Protein AF-A0A5E4ILH0-F1 (afdb_monomer)

Sequence (188 aa):
MDETVGPKINELEAKKQELIVKVVEINKQLRYKEHKLEAIKGLVSGEKAKNPFQLKRELKKLEFEISQSMNAKRERELIKEVRIKEEEFEKARELDHMRRKVSLVEGDIELLKKEQLEIDKQIQEVRAGLKTQYDSAKLNRKEVRRKSQDYDQREKNREEARKEMEPFLGEIDHNVSLEDICIIKKKN

Structure (mmCIF, N/CA/C/O backbone):
data_AF-A0A5E4ILH0-F1
#
_entry.id   AF-A0A5E4ILH0-F1
#
loop_
_atom_site.group_PDB
_atom_site.id
_atom_site.type_symbol
_atom_site.label_atom_id
_atom_site.label_alt_id
_atom_site.label_comp_id
_atom_site.label_asym_id
_atom_site.label_entity_id
_atom_site.label_seq_id
_atom_site.pdbx_PDB_ins_code
_atom_site.Cartn_x
_atom_site.Cartn_y
_atom_site.Cartn_z
_atom_site.occupancy
_atom_site.B_iso_or_equiv
_atom_site.auth_seq_id
_atom_site.auth_comp_id
_atom_site.auth_asym_id
_atom_site.auth_atom_id
_atom_site.pdbx_PDB_model_num
ATOM 1 N N . MET A 1 1 ? 17.782 -8.488 -41.268 1.00 46.72 1 MET A N 1
ATOM 2 C CA . MET A 1 1 ? 17.375 -7.663 -40.107 1.00 46.72 1 MET A CA 1
ATOM 3 C C . MET A 1 1 ? 17.816 -8.426 -38.865 1.00 46.72 1 MET A C 1
ATOM 5 O O . MET A 1 1 ? 17.701 -9.638 -38.906 1.00 46.72 1 MET A O 1
ATOM 9 N N . ASP A 1 2 ? 18.371 -7.784 -37.830 1.00 47.06 2 ASP A N 1
ATOM 10 C CA . ASP A 1 2 ? 18.748 -8.477 -36.579 1.00 47.06 2 ASP A CA 1
ATOM 11 C C . ASP A 1 2 ? 17.482 -9.034 -35.899 1.00 47.06 2 ASP A C 1
ATOM 13 O O . ASP A 1 2 ? 16.759 -8.306 -35.216 1.00 47.06 2 ASP A O 1
ATOM 17 N N . GLU A 1 3 ? 17.189 -10.316 -36.118 1.00 53.06 3 GLU A N 1
ATOM 18 C CA . GLU A 1 3 ? 15.990 -11.014 -35.622 1.00 53.06 3 GLU A CA 1
ATOM 19 C C . GLU A 1 3 ? 15.975 -11.187 -34.092 1.00 53.06 3 GLU A C 1
ATOM 21 O O . GLU A 1 3 ? 14.945 -11.517 -33.515 1.00 53.06 3 GLU A O 1
ATOM 26 N N . THR A 1 4 ? 17.086 -10.909 -33.408 1.00 55.34 4 THR A N 1
ATOM 27 C CA . THR A 1 4 ? 17.264 -11.143 -31.964 1.00 55.34 4 THR A CA 1
ATOM 28 C C . THR A 1 4 ? 16.960 -9.930 -31.082 1.00 55.34 4 THR A C 1
ATOM 30 O O . THR A 1 4 ? 16.660 -10.089 -29.899 1.00 55.34 4 THR A O 1
ATOM 33 N N . VAL A 1 5 ? 16.993 -8.711 -31.631 1.00 60.34 5 VAL A N 1
ATOM 34 C CA . VAL A 1 5 ? 16.794 -7.473 -30.850 1.00 60.34 5 VAL A CA 1
ATOM 35 C C . VAL A 1 5 ? 15.307 -7.129 -30.697 1.00 60.34 5 VAL A C 1
ATOM 37 O O . VAL A 1 5 ? 14.884 -6.649 -29.648 1.00 60.34 5 VAL A O 1
ATOM 40 N N . GLY A 1 6 ? 14.493 -7.430 -31.714 1.00 69.44 6 GLY A N 1
ATOM 41 C CA . GLY A 1 6 ? 13.040 -7.220 -31.690 1.00 69.44 6 GLY A CA 1
ATOM 42 C C . GLY A 1 6 ? 12.304 -7.999 -30.585 1.00 69.44 6 GLY A C 1
ATOM 43 O O . GLY A 1 6 ? 11.549 -7.383 -29.835 1.00 69.44 6 GLY A O 1
ATOM 44 N N . PRO A 1 7 ? 12.545 -9.314 -30.415 1.00 79.94 7 PRO A N 1
ATOM 45 C CA . PRO A 1 7 ? 11.884 -10.121 -29.386 1.00 79.94 7 PRO A CA 1
ATOM 46 C C . PRO A 1 7 ? 12.164 -9.625 -27.964 1.00 79.94 7 PRO A C 1
ATOM 48 O O . PRO A 1 7 ? 11.246 -9.481 -27.163 1.00 79.94 7 PRO A O 1
ATOM 51 N N . LYS A 1 8 ? 13.420 -9.266 -27.673 1.00 82.62 8 LYS A N 1
ATOM 52 C CA . LYS A 1 8 ? 13.841 -8.820 -26.339 1.00 82.62 8 LYS A CA 1
ATOM 53 C C . LYS A 1 8 ? 13.295 -7.440 -25.963 1.00 82.62 8 LYS A C 1
ATOM 55 O O . LYS A 1 8 ? 13.022 -7.182 -24.793 1.00 82.62 8 LYS A O 1
ATOM 60 N N . ILE A 1 9 ? 13.119 -6.552 -26.944 1.00 86.56 9 ILE A N 1
ATOM 61 C CA . ILE A 1 9 ? 12.427 -5.271 -26.743 1.00 86.56 9 ILE A CA 1
ATOM 62 C C . ILE A 1 9 ? 10.949 -5.522 -26.433 1.00 86.56 9 ILE A C 1
ATOM 64 O O . ILE A 1 9 ? 10.449 -4.986 -25.447 1.00 86.56 9 ILE A O 1
ATOM 68 N N . ASN A 1 10 ? 10.281 -6.384 -27.203 1.00 88.81 10 ASN A N 1
ATOM 69 C CA . ASN A 1 10 ? 8.867 -6.705 -26.995 1.00 88.81 10 ASN A CA 1
ATOM 70 C C . ASN A 1 10 ? 8.612 -7.329 -25.611 1.00 88.81 10 ASN A C 1
ATOM 72 O O . ASN A 1 10 ? 7.659 -6.950 -24.934 1.00 88.81 10 ASN A O 1
ATOM 76 N N . GLU A 1 11 ? 9.483 -8.232 -25.153 1.00 90.81 11 GLU A N 1
ATOM 77 C CA . GLU A 1 11 ? 9.418 -8.816 -23.804 1.00 90.81 11 GLU A CA 1
ATOM 78 C C . GLU A 1 11 ? 9.540 -7.754 -22.704 1.00 90.81 11 GLU A C 1
ATOM 80 O O . GLU A 1 11 ? 8.767 -7.741 -21.743 1.00 90.81 11 GLU A O 1
ATOM 85 N N . LEU A 1 12 ? 10.499 -6.834 -22.837 1.00 89.69 12 LEU A N 1
ATOM 86 C CA . LEU A 1 12 ? 10.688 -5.753 -21.873 1.00 89.69 12 LEU A CA 1
ATOM 87 C C . LEU A 1 12 ? 9.525 -4.751 -21.899 1.00 89.69 12 LEU A C 1
ATOM 89 O O . LEU A 1 12 ? 9.144 -4.233 -20.849 1.00 89.69 12 LEU A O 1
ATOM 93 N N . GLU A 1 13 ? 8.936 -4.483 -23.063 1.00 90.00 13 GLU A N 1
ATOM 94 C CA . GLU A 1 13 ? 7.746 -3.638 -23.186 1.00 90.00 13 GLU A CA 1
ATOM 95 C C . GLU A 1 13 ? 6.513 -4.285 -22.555 1.00 90.00 13 GLU A C 1
ATOM 97 O O . GLU A 1 13 ? 5.801 -3.608 -21.807 1.00 90.00 13 GLU A O 1
ATOM 102 N N . ALA A 1 14 ? 6.309 -5.588 -22.764 1.00 93.38 14 ALA A N 1
ATOM 103 C CA . ALA A 1 14 ? 5.254 -6.353 -22.107 1.00 93.38 14 ALA A CA 1
ATOM 104 C C . ALA A 1 14 ? 5.421 -6.322 -20.582 1.00 93.38 14 ALA A C 1
ATOM 106 O O . ALA A 1 14 ? 4.506 -5.916 -19.865 1.00 93.38 14 ALA A O 1
ATOM 107 N N . LYS A 1 15 ? 6.630 -6.612 -20.083 1.00 93.12 15 LYS A N 1
ATOM 108 C CA . LYS A 1 15 ? 6.944 -6.549 -18.650 1.00 93.12 15 LYS A CA 1
ATOM 109 C C . LYS A 1 15 ? 6.725 -5.149 -18.073 1.00 93.12 15 LYS A C 1
ATOM 111 O O . LYS A 1 15 ? 6.182 -5.006 -16.981 1.00 93.12 15 LYS A O 1
ATOM 116 N N . LYS A 1 16 ? 7.103 -4.091 -18.800 1.00 92.31 16 LYS A N 1
ATOM 117 C CA . LYS A 1 16 ? 6.832 -2.703 -18.388 1.00 92.31 16 LYS A CA 1
ATOM 118 C C . LYS A 1 16 ? 5.331 -2.463 -18.235 1.00 92.31 16 LYS A C 1
ATOM 120 O O . LYS A 1 16 ? 4.916 -1.829 -17.268 1.00 92.31 16 LYS A O 1
ATOM 125 N N . GLN A 1 17 ? 4.535 -2.939 -19.189 1.00 94.56 17 GLN A N 1
ATOM 126 C CA . GLN A 1 17 ? 3.090 -2.754 -19.184 1.00 94.56 17 GLN A CA 1
ATOM 127 C C . GLN A 1 17 ? 2.428 -3.507 -18.027 1.00 94.56 17 GLN A C 1
ATOM 129 O O . GLN A 1 17 ? 1.594 -2.930 -17.335 1.00 94.56 17 GLN A O 1
ATOM 134 N N . GLU A 1 18 ? 2.845 -4.744 -17.758 1.00 95.50 18 GLU A N 1
ATOM 135 C CA . GLU A 1 18 ? 2.383 -5.519 -16.601 1.00 95.50 18 GLU A CA 1
ATOM 136 C C . GLU A 1 18 ? 2.663 -4.798 -15.279 1.00 95.50 18 GLU A C 1
ATOM 138 O O . GLU A 1 18 ? 1.780 -4.684 -14.430 1.00 95.50 18 GLU A O 1
ATOM 143 N N . LEU A 1 19 ? 3.874 -4.259 -15.110 1.00 94.81 19 LEU A N 1
ATOM 144 C CA . LEU A 1 19 ? 4.232 -3.501 -13.911 1.00 94.81 19 LEU A CA 1
ATOM 145 C C . LEU A 1 19 ? 3.390 -2.225 -13.773 1.00 94.81 19 LEU A C 1
ATOM 147 O O . LEU A 1 19 ? 2.936 -1.912 -12.677 1.00 94.81 19 LEU A O 1
ATOM 151 N N . ILE A 1 20 ? 3.115 -1.519 -14.875 1.00 93.06 20 ILE A N 1
ATOM 152 C CA . ILE A 1 20 ? 2.232 -0.342 -14.867 1.00 93.06 20 ILE A CA 1
ATOM 153 C C . ILE A 1 20 ? 0.813 -0.724 -14.429 1.00 93.06 20 ILE A C 1
ATOM 155 O O . ILE A 1 20 ? 0.230 -0.019 -13.606 1.00 93.06 20 ILE A O 1
ATOM 159 N N . VAL A 1 21 ? 0.264 -1.833 -14.933 1.00 96.06 21 VAL A N 1
ATOM 160 C CA . VAL A 1 21 ? -1.064 -2.322 -14.526 1.00 96.06 21 VAL A CA 1
ATOM 161 C C . VAL A 1 21 ? -1.094 -2.605 -13.022 1.00 96.06 21 VAL A C 1
ATOM 163 O O . VAL A 1 21 ? -1.997 -2.126 -12.337 1.00 96.06 21 VAL A O 1
ATOM 166 N N . LYS A 1 22 ? -0.064 -3.267 -12.481 1.00 94.38 22 LYS A N 1
ATOM 167 C CA . LYS A 1 22 ? 0.055 -3.506 -11.033 1.00 94.38 22 LYS A CA 1
ATOM 168 C C . LYS A 1 22 ? 0.102 -2.209 -10.221 1.00 94.38 22 LYS A C 1
ATOM 170 O O . LYS A 1 22 ? -0.598 -2.094 -9.220 1.00 94.38 22 LYS A O 1
ATOM 175 N N . VAL A 1 23 ? 0.857 -1.196 -10.661 1.00 94.38 23 VAL A N 1
ATOM 176 C CA . VAL A 1 23 ? 0.882 0.121 -9.989 1.00 94.38 23 VAL A CA 1
ATOM 177 C C . VAL A 1 23 ? -0.495 0.784 -10.003 1.00 94.38 23 VAL A C 1
ATOM 179 O O . VAL A 1 23 ? -0.902 1.389 -9.011 1.00 94.38 23 VAL A O 1
ATOM 182 N N . VAL A 1 24 ? -1.239 0.685 -11.107 1.00 95.25 24 VAL A N 1
ATOM 183 C CA . VAL A 1 24 ? -2.606 1.223 -11.196 1.00 95.25 24 VAL A CA 1
ATOM 184 C C . VAL A 1 24 ? -3.533 0.528 -10.195 1.00 95.25 24 VAL A C 1
ATOM 186 O O . VAL A 1 24 ? -4.304 1.204 -9.507 1.00 95.25 24 VAL A O 1
ATOM 189 N N . GLU A 1 25 ? -3.438 -0.794 -10.065 1.00 95.75 25 GLU A N 1
ATOM 190 C CA . GLU A 1 25 ? -4.209 -1.565 -9.087 1.00 95.75 25 GLU A CA 1
ATOM 191 C C . GLU A 1 25 ? -3.856 -1.188 -7.646 1.00 95.75 25 GLU A C 1
ATOM 193 O O . GLU A 1 25 ? -4.758 -0.893 -6.858 1.00 95.75 25 GLU A O 1
ATOM 198 N N . ILE A 1 26 ? -2.565 -1.101 -7.315 1.00 95.44 26 ILE A N 1
ATOM 199 C CA . ILE A 1 26 ? -2.099 -0.685 -5.985 1.00 95.44 26 ILE A CA 1
ATOM 200 C C . ILE A 1 26 ? -2.574 0.729 -5.662 1.00 95.44 26 ILE A C 1
ATOM 202 O O . ILE A 1 26 ? -3.105 0.963 -4.580 1.00 95.44 26 ILE A O 1
ATOM 206 N N . ASN A 1 27 ? -2.485 1.669 -6.606 1.00 93.88 27 ASN A N 1
ATOM 207 C CA . ASN A 1 27 ? -2.985 3.032 -6.413 1.00 93.88 27 ASN A CA 1
ATOM 208 C C . ASN A 1 27 ? -4.493 3.066 -6.140 1.00 93.88 27 ASN A C 1
ATOM 210 O O . ASN A 1 27 ? -4.959 3.842 -5.303 1.00 93.88 27 ASN A O 1
ATOM 214 N N . LYS A 1 28 ? -5.275 2.221 -6.820 1.00 96.44 28 LYS A N 1
ATOM 215 C CA . LYS A 1 28 ? -6.715 2.094 -6.563 1.00 96.44 28 LYS A CA 1
ATOM 216 C C . LYS A 1 28 ? -6.976 1.560 -5.152 1.00 96.44 28 LYS A C 1
ATOM 218 O O . LYS A 1 28 ? -7.855 2.077 -4.461 1.00 96.44 28 LYS A O 1
ATOM 223 N N . GLN A 1 29 ? -6.216 0.556 -4.719 1.00 95.12 29 GLN A N 1
ATOM 224 C CA . GLN A 1 29 ? -6.318 -0.003 -3.372 1.00 95.12 29 GLN A CA 1
ATOM 225 C C . GLN A 1 29 ? -5.901 1.008 -2.297 1.00 95.12 29 GLN A C 1
ATOM 227 O O . GLN A 1 29 ? -6.626 1.166 -1.316 1.00 95.12 29 GLN A O 1
ATOM 232 N N . LEU A 1 30 ? -4.799 1.733 -2.505 1.00 95.69 30 LEU A N 1
ATOM 233 C CA . LEU A 1 30 ? -4.321 2.790 -1.613 1.00 95.69 30 LEU A CA 1
ATOM 234 C C . LEU A 1 30 ? -5.391 3.855 -1.405 1.00 95.69 30 LEU A C 1
ATOM 236 O O . LEU A 1 30 ? -5.787 4.079 -0.267 1.00 95.69 30 LEU A O 1
ATOM 240 N N . ARG A 1 31 ? -5.953 4.412 -2.486 1.00 95.75 31 ARG A N 1
ATOM 241 C CA . ARG A 1 31 ? -7.033 5.409 -2.389 1.00 95.75 31 ARG A CA 1
ATOM 242 C C . ARG A 1 31 ? -8.218 4.900 -1.578 1.00 95.75 31 ARG A C 1
ATOM 244 O O . ARG A 1 31 ? -8.736 5.601 -0.716 1.00 95.75 31 ARG A O 1
ATOM 251 N N . TYR A 1 32 ? -8.649 3.664 -1.832 1.00 96.38 32 TYR A N 1
ATOM 252 C CA . TYR A 1 32 ? -9.748 3.064 -1.078 1.00 96.38 32 TYR A CA 1
ATOM 253 C C . TYR A 1 32 ? -9.418 2.930 0.417 1.00 96.38 32 TYR A C 1
ATOM 255 O O . TYR A 1 32 ? -10.251 3.237 1.272 1.00 96.38 32 TYR A O 1
ATOM 263 N N . LYS A 1 33 ? -8.206 2.476 0.749 1.00 95.19 33 LYS A N 1
ATOM 264 C CA . LYS A 1 33 ? -7.755 2.305 2.135 1.00 95.19 33 LYS A CA 1
ATOM 265 C C . LYS A 1 33 ? -7.567 3.647 2.841 1.00 95.19 33 LYS A C 1
ATOM 267 O O . LYS A 1 33 ? -7.952 3.750 3.999 1.00 95.19 33 LYS A O 1
ATOM 272 N N . GLU A 1 34 ? -7.057 4.664 2.156 1.00 95.00 34 GLU A N 1
ATOM 273 C CA . GLU A 1 34 ? -6.909 6.029 2.670 1.00 95.00 34 GLU A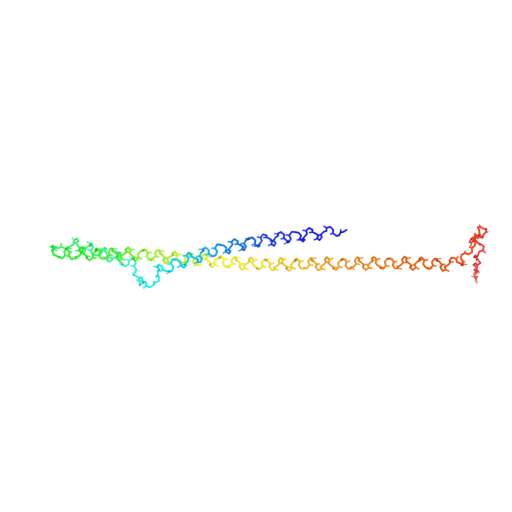 CA 1
ATOM 274 C C . GLU A 1 34 ? -8.274 6.650 2.985 1.00 95.00 34 GLU A C 1
ATOM 276 O O . GLU A 1 34 ? -8.491 7.083 4.114 1.00 95.00 34 GLU A O 1
ATOM 281 N N . HIS A 1 35 ? -9.249 6.562 2.074 1.00 94.75 35 HIS A N 1
ATOM 282 C CA . HIS A 1 35 ? -10.619 7.008 2.357 1.00 94.75 35 HIS A CA 1
ATOM 283 C C . HIS A 1 35 ? -11.256 6.251 3.525 1.00 94.75 35 HIS A C 1
ATOM 285 O O . HIS A 1 35 ? -11.921 6.838 4.379 1.00 94.75 35 HIS A O 1
ATOM 291 N N . LYS A 1 36 ? -11.043 4.932 3.598 1.00 92.12 36 LYS A N 1
ATOM 292 C CA . LYS A 1 36 ? -11.508 4.123 4.729 1.00 92.12 36 LYS A CA 1
ATOM 293 C C . LYS A 1 36 ? -10.848 4.564 6.038 1.00 92.12 36 LYS A C 1
ATOM 295 O O . LYS A 1 36 ? -11.518 4.591 7.067 1.00 92.12 36 LYS A O 1
ATOM 300 N N . LEU A 1 37 ? -9.558 4.886 6.012 1.00 94.12 37 LEU A N 1
ATOM 301 C CA . LEU A 1 37 ? -8.816 5.358 7.173 1.00 94.12 37 LEU A CA 1
ATOM 302 C C . LEU A 1 37 ? -9.355 6.702 7.660 1.00 94.12 37 LEU A C 1
ATOM 304 O O . LEU A 1 37 ? -9.617 6.839 8.849 1.00 94.12 37 LEU A O 1
ATOM 308 N N . GLU A 1 38 ? -9.558 7.661 6.758 1.00 92.38 38 GLU A N 1
ATOM 309 C CA . GLU A 1 38 ? -10.142 8.970 7.071 1.00 92.38 38 GLU A CA 1
ATOM 310 C C . GLU A 1 38 ? -11.535 8.829 7.689 1.00 92.38 38 GLU A C 1
ATOM 312 O O . GLU A 1 38 ? -11.801 9.402 8.748 1.00 92.38 38 GLU A O 1
ATOM 317 N N . ALA A 1 39 ? -12.387 7.989 7.095 1.00 90.19 39 ALA A N 1
ATOM 318 C CA . ALA A 1 39 ? -13.726 7.720 7.607 1.00 90.19 39 ALA A CA 1
ATOM 319 C C . ALA A 1 39 ? -13.703 7.149 9.034 1.00 90.19 39 ALA A C 1
ATOM 321 O O . ALA A 1 39 ? -14.498 7.560 9.874 1.00 90.19 39 ALA A O 1
ATOM 322 N N . ILE A 1 40 ? -12.783 6.224 9.338 1.00 89.31 40 ILE A N 1
ATOM 323 C CA . ILE A 1 40 ? -12.675 5.646 10.687 1.00 89.31 40 ILE A CA 1
ATOM 324 C C . ILE A 1 40 ? -12.017 6.636 11.656 1.00 89.31 40 ILE A C 1
ATOM 326 O O . ILE A 1 40 ? -12.453 6.743 12.800 1.00 89.31 40 ILE A O 1
ATOM 330 N N . LYS A 1 41 ? -10.998 7.391 11.229 1.00 88.38 41 LYS A N 1
ATOM 331 C CA . LYS A 1 41 ? -10.332 8.393 12.074 1.00 88.38 41 LYS A CA 1
ATOM 332 C C . LYS A 1 41 ? -11.304 9.469 12.548 1.00 88.38 41 LYS A C 1
ATOM 334 O O . LYS A 1 41 ? -11.247 9.823 13.723 1.00 88.38 41 LYS A O 1
ATOM 339 N N . GLY A 1 42 ? -12.228 9.909 11.692 1.00 84.88 42 GLY A N 1
ATOM 340 C CA . GLY A 1 42 ? -13.284 10.853 12.072 1.00 84.88 42 GLY A CA 1
ATOM 341 C C . GLY A 1 42 ? -14.209 10.338 13.182 1.00 84.88 42 GLY A C 1
ATOM 342 O O . GLY A 1 42 ? -14.700 11.130 13.977 1.00 84.88 42 GLY A O 1
ATOM 343 N N . LEU A 1 43 ? -14.399 9.018 13.291 1.00 83.56 43 LEU A N 1
ATOM 344 C CA . LEU A 1 43 ? -15.215 8.396 14.343 1.00 83.56 43 LEU A CA 1
ATOM 345 C C . LEU A 1 43 ? -14.472 8.232 15.676 1.00 83.56 43 LEU A C 1
ATOM 347 O O . LEU A 1 43 ? -15.099 8.016 16.705 1.00 83.56 43 LEU A O 1
ATOM 351 N N . VAL A 1 44 ? -13.138 8.288 15.667 1.00 84.00 44 VAL A N 1
ATOM 352 C CA . VAL A 1 44 ? -12.296 8.022 16.848 1.00 84.00 44 VAL A CA 1
ATOM 353 C C . VAL A 1 44 ? -11.666 9.308 17.403 1.00 84.00 44 VAL A C 1
ATOM 355 O O . VAL A 1 44 ? -11.194 9.335 18.543 1.00 84.00 44 VAL A O 1
ATOM 358 N N . SER A 1 45 ? -11.632 10.388 16.617 1.00 75.06 45 SER A N 1
ATOM 359 C CA . SER A 1 45 ? -11.008 11.653 17.003 1.00 75.06 45 SER A CA 1
ATOM 360 C C . SER A 1 45 ? -11.798 12.378 18.096 1.00 75.06 45 SER A C 1
ATOM 362 O O . SER A 1 45 ? -12.954 12.730 17.896 1.00 75.06 45 SER A O 1
ATOM 364 N N . GLY A 1 46 ? -11.147 12.659 19.229 1.00 70.19 46 GLY A N 1
ATOM 365 C CA . GLY A 1 46 ? -11.682 13.516 20.299 1.00 70.19 46 GLY A CA 1
ATOM 366 C C . GLY A 1 46 ? -12.168 12.779 21.550 1.00 70.19 46 GLY A C 1
ATOM 367 O O . GLY A 1 46 ? -12.230 13.382 22.621 1.00 70.19 46 GLY A O 1
ATOM 368 N N . GLU A 1 47 ? -12.425 11.472 21.473 1.00 72.25 47 GLU A N 1
ATOM 369 C CA . GLU A 1 47 ? -12.876 10.700 22.632 1.00 72.25 47 GLU A CA 1
ATOM 370 C C . GLU A 1 47 ? -11.701 10.133 23.447 1.00 72.25 47 GLU A C 1
ATOM 372 O O . GLU A 1 47 ? -10.829 9.404 22.952 1.00 72.25 47 GLU A O 1
ATOM 377 N N . LYS A 1 48 ? -11.680 10.459 24.748 1.00 73.00 48 LYS A N 1
ATOM 378 C CA . LYS A 1 48 ? -10.758 9.840 25.707 1.00 73.00 48 LYS A CA 1
ATOM 379 C C . LYS A 1 48 ? -11.128 8.366 25.851 1.00 73.00 48 LYS A C 1
ATOM 381 O O . LYS A 1 48 ? -12.184 8.042 26.386 1.00 73.00 48 LYS A O 1
ATOM 386 N N . ALA A 1 49 ? -10.237 7.476 25.421 1.00 68.81 49 ALA A N 1
ATOM 387 C CA . ALA A 1 49 ? -10.448 6.047 25.604 1.00 68.81 49 ALA A CA 1
ATOM 388 C C . ALA A 1 49 ? -10.397 5.685 27.084 1.00 68.81 49 ALA A C 1
ATOM 390 O O . ALA A 1 49 ? -9.344 5.758 27.721 1.00 68.81 49 ALA A O 1
ATOM 391 N N . LYS A 1 50 ? -11.536 5.240 27.608 1.00 81.69 50 LYS A N 1
ATOM 392 C CA . LYS A 1 50 ? -11.572 4.421 28.815 1.00 81.69 50 LYS A CA 1
ATOM 393 C C . LYS A 1 50 ? -11.190 2.995 28.433 1.00 81.69 50 LYS A C 1
ATOM 395 O O . LYS A 1 50 ? -11.529 2.531 27.349 1.00 81.69 50 LYS A O 1
ATOM 400 N N . ASN A 1 51 ? -10.468 2.298 29.305 1.00 85.31 51 ASN A N 1
ATOM 401 C CA . ASN A 1 51 ? -10.075 0.918 29.040 1.00 85.31 51 ASN A CA 1
ATOM 402 C C . ASN A 1 51 ? -11.289 -0.014 29.250 1.00 85.31 51 ASN A C 1
ATOM 404 O O . ASN A 1 51 ? -11.759 -0.124 30.389 1.00 85.31 51 ASN A O 1
ATOM 408 N N . PRO A 1 52 ? -11.765 -0.738 28.215 1.00 89.62 52 PRO A N 1
ATOM 409 C CA . PRO A 1 52 ? -12.910 -1.642 28.348 1.00 89.62 52 PRO A CA 1
ATOM 410 C C . PRO A 1 52 ? -12.693 -2.719 29.418 1.00 89.62 52 PRO A C 1
ATOM 412 O O . PRO A 1 52 ? -13.624 -3.120 30.111 1.00 89.62 52 PRO A O 1
ATOM 415 N N . PHE A 1 53 ? -11.452 -3.179 29.608 1.00 89.06 53 PHE A N 1
ATOM 416 C CA . PHE A 1 53 ? -11.130 -4.200 30.604 1.00 89.06 53 PHE A CA 1
ATOM 417 C C . PHE A 1 53 ? -11.307 -3.693 32.039 1.00 89.06 53 PHE A C 1
ATOM 419 O O . PHE A 1 53 ? -11.779 -4.432 32.903 1.00 89.06 53 PHE A O 1
ATOM 426 N N . GLN A 1 54 ? -10.953 -2.429 32.292 1.00 91.06 54 GLN A N 1
ATOM 427 C CA . GLN A 1 54 ? -11.152 -1.806 33.602 1.00 91.06 54 GLN A CA 1
ATOM 428 C C . GLN A 1 54 ? -12.644 -1.637 33.894 1.00 91.06 54 GLN A C 1
ATOM 430 O O . GLN A 1 54 ? -13.097 -2.083 34.944 1.00 91.06 54 GLN A O 1
ATOM 435 N N . LEU A 1 55 ? -13.414 -1.124 32.929 1.00 91.56 55 LEU A N 1
ATOM 436 C CA . LEU A 1 55 ? -14.868 -0.972 33.052 1.00 91.56 55 LEU A CA 1
ATOM 437 C C . LEU A 1 55 ? -15.575 -2.314 33.291 1.00 91.56 55 LEU A C 1
ATOM 439 O O . LEU A 1 55 ? -16.404 -2.422 34.188 1.00 91.56 55 LEU A O 1
ATOM 443 N N . LYS A 1 56 ? -15.174 -3.381 32.589 1.00 92.12 56 LYS A N 1
ATOM 444 C CA . LYS A 1 56 ? -15.690 -4.738 32.835 1.00 92.12 56 LYS A CA 1
ATOM 445 C C . LYS A 1 56 ? -15.396 -5.235 34.253 1.00 92.12 56 LYS A C 1
ATOM 447 O O . LYS A 1 56 ? -16.194 -5.963 34.838 1.00 92.12 56 LYS A O 1
ATOM 452 N N . ARG A 1 57 ? -14.230 -4.891 34.805 1.00 93.50 57 ARG A N 1
ATOM 453 C CA . ARG A 1 57 ? -13.848 -5.271 36.171 1.00 93.50 57 ARG A CA 1
ATOM 454 C C . ARG A 1 57 ? -14.635 -4.478 37.214 1.00 93.50 57 ARG A C 1
ATOM 456 O O . ARG A 1 57 ? -14.968 -5.041 38.249 1.00 93.50 57 ARG A O 1
ATOM 463 N N . GLU A 1 58 ? -14.925 -3.210 36.944 1.00 92.44 58 GLU A N 1
ATOM 464 C CA . GLU A 1 58 ? -15.787 -2.362 37.775 1.00 92.44 58 GLU A CA 1
ATOM 465 C C . GLU A 1 58 ? -17.239 -2.849 37.763 1.00 92.44 58 GLU A C 1
ATOM 467 O O . GLU A 1 58 ? -17.818 -2.999 38.833 1.00 92.44 58 GLU A O 1
ATOM 472 N N . LEU A 1 59 ? -17.783 -3.210 36.596 1.00 93.19 59 LEU A N 1
ATOM 473 C CA . LEU A 1 59 ? -19.123 -3.800 36.476 1.00 93.19 59 LEU A CA 1
ATOM 474 C C . LEU A 1 59 ? -19.278 -5.053 37.340 1.00 93.19 59 LEU A C 1
ATOM 476 O O . LEU A 1 59 ? -20.179 -5.123 38.166 1.00 93.19 59 LEU A O 1
ATOM 480 N N . LYS A 1 60 ? -18.329 -5.992 37.254 1.00 93.12 60 LYS A N 1
ATOM 481 C CA . LYS A 1 60 ? -18.334 -7.199 38.098 1.00 93.12 60 LYS A CA 1
ATOM 482 C C . LYS A 1 60 ? -18.271 -6.903 39.598 1.00 93.12 60 LYS A C 1
ATOM 484 O O . LYS A 1 60 ? -18.804 -7.667 40.397 1.00 93.12 60 LYS A O 1
ATOM 489 N N . LYS A 1 61 ? -17.574 -5.834 39.997 1.00 94.06 61 LYS A N 1
ATOM 490 C CA . LYS A 1 61 ? -17.530 -5.413 41.404 1.00 94.06 61 LYS A CA 1
ATOM 491 C C . LYS A 1 61 ? -18.884 -4.870 41.847 1.00 94.06 61 LYS A C 1
ATOM 493 O O . LYS A 1 61 ? -19.351 -5.268 42.904 1.00 94.06 61 LYS A O 1
ATOM 498 N N . LEU A 1 62 ? -19.518 -4.033 41.028 1.00 92.88 62 LEU A N 1
ATOM 499 C CA . LEU A 1 62 ? -20.853 -3.506 41.307 1.00 92.88 62 LEU A CA 1
ATOM 500 C C . LEU A 1 62 ? -21.898 -4.627 41.381 1.00 92.88 62 LEU A C 1
ATOM 502 O O . LEU A 1 62 ? -22.686 -4.655 42.318 1.00 92.88 62 LEU A O 1
ATOM 506 N N . GLU A 1 63 ? -21.858 -5.600 40.465 1.00 91.44 63 GLU A N 1
ATOM 507 C CA . GLU A 1 63 ? -22.708 -6.802 40.513 1.00 91.44 63 GLU A CA 1
ATOM 508 C C . GLU A 1 63 ? -22.524 -7.579 41.824 1.00 91.44 63 GLU A C 1
ATOM 510 O O . GLU A 1 63 ? -23.495 -7.987 42.466 1.00 91.44 63 GLU A O 1
ATOM 515 N N . PHE A 1 64 ? -21.273 -7.756 42.254 1.00 93.38 64 PHE A N 1
ATOM 516 C CA . PHE A 1 64 ? -20.976 -8.401 43.526 1.00 93.38 64 PHE A CA 1
ATOM 517 C C . PHE A 1 64 ? -21.505 -7.585 44.716 1.00 93.38 64 PHE A C 1
ATOM 519 O O . PHE A 1 64 ? -22.141 -8.151 45.601 1.00 93.38 64 PHE A O 1
ATOM 526 N N . GLU A 1 65 ? -21.318 -6.265 44.732 1.00 92.06 65 GLU A N 1
ATOM 527 C CA . GLU A 1 65 ? -21.833 -5.388 45.792 1.00 92.06 65 GLU A CA 1
ATOM 528 C C . GLU A 1 65 ? -23.365 -5.381 45.862 1.00 92.06 65 GLU A C 1
ATOM 530 O O . GLU A 1 65 ? -23.920 -5.380 46.961 1.00 92.06 65 GLU A O 1
ATOM 535 N N . ILE A 1 66 ? -24.051 -5.457 44.717 1.00 90.44 66 ILE A N 1
ATOM 536 C CA . ILE A 1 66 ? -25.508 -5.644 44.645 1.00 90.44 66 ILE A CA 1
ATOM 537 C C . ILE A 1 66 ? -25.900 -6.962 45.313 1.00 90.44 66 ILE A C 1
ATOM 539 O O . ILE A 1 66 ? -26.781 -6.963 46.169 1.00 90.44 66 ILE A O 1
ATOM 543 N N . SER A 1 67 ? -25.208 -8.064 45.000 1.00 88.56 67 SER A N 1
ATOM 544 C CA . SER A 1 67 ? -25.497 -9.382 45.593 1.00 88.56 67 SER A CA 1
ATOM 545 C C . SER A 1 67 ? -25.304 -9.432 47.114 1.00 88.56 67 SER A C 1
ATOM 547 O O . SER A 1 67 ? -25.896 -10.272 47.786 1.00 88.56 67 SER A O 1
ATOM 549 N N . GLN A 1 68 ? -24.476 -8.534 47.658 1.00 91.06 68 GLN A N 1
ATOM 550 C CA . GLN A 1 68 ? -24.194 -8.407 49.090 1.00 91.06 68 GLN A CA 1
ATOM 551 C C . GLN A 1 68 ? -25.031 -7.303 49.767 1.00 91.06 68 GLN A C 1
ATOM 553 O O . GLN A 1 68 ? -24.934 -7.106 50.981 1.00 91.06 68 GLN A O 1
ATOM 558 N N . SER A 1 69 ? -25.837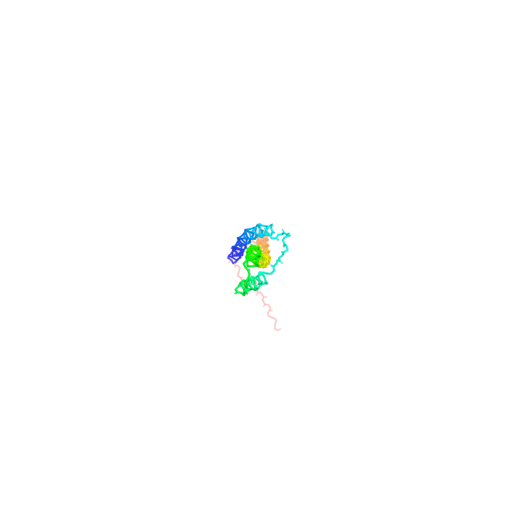 -6.548 49.014 1.00 85.31 69 SER A N 1
ATOM 559 C CA . SER A 1 69 ? -26.608 -5.427 49.548 1.00 85.31 69 SER A CA 1
ATOM 560 C C . SER A 1 69 ? -27.818 -5.913 50.345 1.00 85.31 69 SER A C 1
ATOM 562 O O . SER A 1 69 ? -28.780 -6.434 49.797 1.00 85.31 69 SER A O 1
ATOM 564 N N . MET A 1 70 ? -27.817 -5.644 51.650 1.00 78.81 70 MET A N 1
ATOM 565 C CA . MET A 1 70 ? -28.957 -5.913 52.542 1.00 78.81 70 MET A CA 1
ATOM 566 C C . MET A 1 70 ? -30.012 -4.785 52.552 1.00 78.81 70 MET A C 1
ATOM 568 O O . MET A 1 70 ? -31.006 -4.873 53.269 1.00 78.81 70 MET A O 1
ATOM 572 N N . ASN A 1 71 ? -29.797 -3.685 51.814 1.00 91.81 71 ASN A N 1
ATOM 573 C CA . ASN A 1 71 ? -30.662 -2.499 51.837 1.00 91.81 71 ASN A CA 1
ATOM 574 C C . ASN A 1 71 ? -31.178 -2.145 50.435 1.00 91.81 71 ASN A C 1
ATOM 576 O O . ASN A 1 71 ? -30.402 -1.765 49.559 1.00 91.81 71 ASN A O 1
ATOM 580 N N . ALA A 1 72 ? -32.503 -2.147 50.266 1.00 87.31 72 ALA A N 1
ATO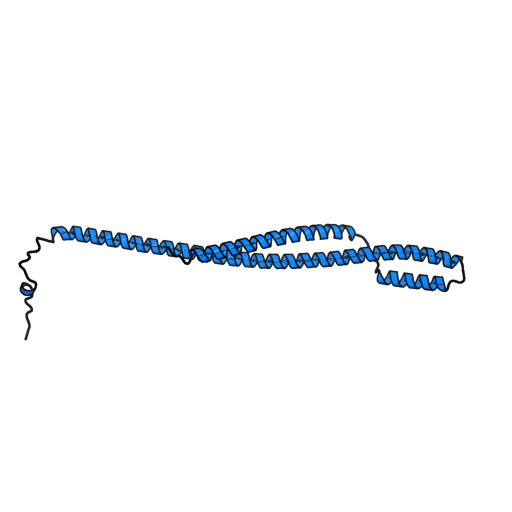M 581 C CA . ALA A 1 72 ? -33.170 -1.849 48.998 1.00 87.31 72 ALA A CA 1
ATOM 582 C C . ALA A 1 72 ? -32.869 -0.445 48.432 1.00 87.31 72 ALA A C 1
ATOM 584 O O . ALA A 1 72 ? -32.904 -0.248 47.218 1.00 87.31 72 ALA A O 1
ATOM 585 N N . LYS A 1 73 ? -32.575 0.559 49.276 1.00 90.25 73 LYS A N 1
ATOM 586 C CA . LYS A 1 73 ? -32.168 1.892 48.791 1.00 90.25 73 LYS A CA 1
ATOM 587 C C . LYS A 1 73 ? -30.796 1.836 48.119 1.00 90.25 73 LYS A C 1
ATOM 589 O O . LYS A 1 73 ? -30.655 2.323 47.003 1.00 90.25 73 LYS A O 1
ATOM 594 N N . ARG A 1 74 ? -29.833 1.180 48.774 1.00 89.62 74 ARG A N 1
ATOM 595 C CA . ARG A 1 74 ? -28.461 1.011 48.274 1.00 89.62 74 ARG A CA 1
ATOM 596 C C . ARG A 1 74 ? -28.426 0.141 47.020 1.00 89.62 74 ARG A C 1
ATOM 598 O O . ARG A 1 74 ? -27.739 0.468 46.064 1.00 89.62 74 ARG A O 1
ATOM 605 N N . GLU A 1 75 ? -29.223 -0.920 46.993 1.00 88.12 75 GLU A N 1
ATOM 606 C CA . GLU A 1 75 ? -29.372 -1.784 45.821 1.00 88.12 75 GLU A CA 1
ATOM 607 C C . GLU A 1 75 ? -29.853 -0.996 44.590 1.00 88.12 75 GLU A C 1
ATOM 609 O O . GLU A 1 75 ? -29.267 -1.091 43.515 1.00 88.12 75 GLU A O 1
ATOM 614 N N . ARG A 1 76 ? -30.871 -0.138 44.750 1.00 91.44 76 ARG A N 1
ATOM 615 C CA . ARG A 1 76 ? -31.373 0.716 43.659 1.00 91.44 76 ARG A CA 1
ATOM 616 C C . ARG A 1 76 ? -30.343 1.729 43.162 1.00 91.44 76 ARG A C 1
ATOM 618 O O . ARG A 1 76 ? -30.358 2.055 41.978 1.00 91.44 76 ARG A O 1
ATOM 625 N N . GLU A 1 77 ? -29.502 2.263 44.043 1.00 91.62 77 GLU A N 1
ATOM 626 C CA . GLU A 1 77 ? -28.410 3.172 43.669 1.00 91.62 77 GLU A CA 1
ATOM 627 C C . GLU A 1 77 ? -27.341 2.436 42.858 1.00 91.62 77 GLU A C 1
ATOM 629 O O . GLU A 1 77 ? -27.017 2.867 41.753 1.00 91.62 77 GLU A O 1
ATOM 634 N N . LEU A 1 78 ? -26.899 1.269 43.333 1.00 91.56 78 LEU A N 1
ATOM 635 C CA . LEU A 1 78 ? -25.928 0.429 42.629 1.00 91.56 78 LEU A CA 1
ATOM 636 C C . LEU A 1 78 ? -26.437 -0.016 41.249 1.00 91.56 78 LEU A C 1
ATOM 638 O O . LEU A 1 78 ? -25.688 0.019 40.279 1.00 91.56 78 LEU A O 1
ATOM 642 N N . ILE A 1 79 ? -27.725 -0.356 41.112 1.00 91.44 79 ILE A N 1
ATOM 643 C CA . ILE A 1 79 ? -28.326 -0.696 39.808 1.00 91.44 79 ILE A CA 1
ATOM 644 C C . ILE A 1 79 ? -28.248 0.484 38.823 1.00 91.44 79 ILE A C 1
ATOM 646 O O . ILE A 1 79 ? -28.037 0.280 37.625 1.00 91.44 79 ILE A O 1
ATOM 650 N N . LYS A 1 80 ? -28.411 1.729 39.293 1.00 94.00 80 LYS A N 1
ATOM 651 C CA . LYS A 1 80 ? -28.251 2.912 38.430 1.00 94.00 80 LYS A CA 1
ATOM 652 C C . LYS A 1 80 ? -26.800 3.082 37.988 1.00 94.00 80 LYS A C 1
ATOM 654 O O . L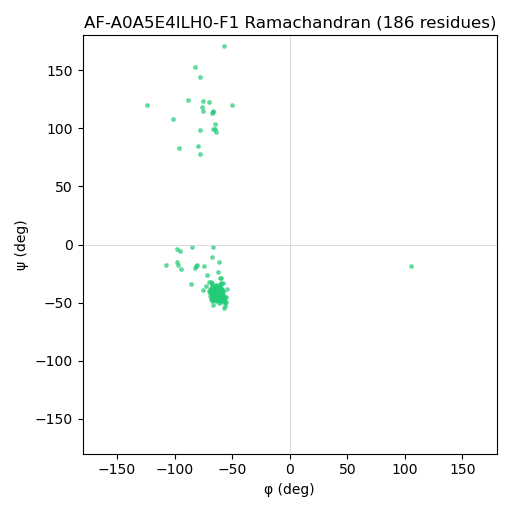YS A 1 80 ? -26.566 3.387 36.823 1.00 94.00 80 LYS A O 1
ATOM 659 N N . GLU A 1 81 ? -25.845 2.864 38.890 1.00 92.50 81 GLU A N 1
ATOM 660 C CA . GLU A 1 81 ? -24.418 2.918 38.560 1.00 92.50 81 GLU A CA 1
ATOM 661 C C . GLU A 1 81 ? -24.015 1.838 37.555 1.00 92.50 81 GLU A C 1
ATOM 663 O O . GLU A 1 81 ? -23.284 2.141 36.612 1.00 92.50 81 GLU A O 1
ATOM 668 N N . VAL A 1 82 ? -24.539 0.614 37.695 1.00 92.81 82 VAL A N 1
ATOM 669 C CA . VAL A 1 82 ? -24.334 -0.470 36.722 1.00 92.81 82 VAL A CA 1
ATOM 670 C C . VAL A 1 82 ? -24.778 -0.030 35.334 1.00 92.81 82 VAL A C 1
ATOM 672 O O . VAL A 1 82 ? -23.972 -0.095 34.414 1.00 92.81 82 VAL A O 1
ATOM 675 N N . ARG A 1 83 ? -25.992 0.515 35.182 1.00 93.06 83 ARG A N 1
ATOM 676 C CA . ARG A 1 83 ? -26.481 0.985 33.871 1.00 93.06 83 ARG A CA 1
ATOM 677 C C . ARG A 1 83 ? -25.562 2.027 33.237 1.00 93.06 83 ARG A C 1
ATOM 679 O O . ARG A 1 83 ? -25.231 1.924 32.062 1.00 93.06 83 ARG A O 1
ATOM 686 N N . ILE A 1 84 ? -25.108 3.008 34.020 1.00 92.88 84 ILE A N 1
ATOM 687 C CA . ILE A 1 84 ? -24.170 4.031 33.535 1.00 92.88 84 ILE A CA 1
ATOM 688 C C . ILE A 1 84 ? -22.855 3.373 33.088 1.00 92.88 84 ILE A C 1
ATOM 690 O O . ILE A 1 84 ? -22.330 3.681 32.020 1.00 92.88 84 ILE A O 1
ATOM 694 N N . LYS A 1 85 ? -22.319 2.444 33.885 1.00 92.00 85 LYS A N 1
ATOM 695 C CA . LYS A 1 85 ? -21.068 1.737 33.581 1.00 92.00 85 LYS A CA 1
ATOM 696 C C . LYS A 1 85 ? -21.185 0.790 32.388 1.00 92.00 85 LYS A C 1
ATOM 698 O O . LYS A 1 85 ? -20.204 0.637 31.665 1.00 92.00 85 LYS A O 1
ATOM 703 N N . GLU A 1 86 ? -22.347 0.187 32.159 1.00 91.94 86 GLU A N 1
ATOM 704 C CA . GLU A 1 86 ? -22.637 -0.633 30.978 1.00 91.94 86 GLU A CA 1
ATOM 705 C C . GLU A 1 86 ? -22.599 0.217 29.706 1.00 91.94 86 GLU A C 1
ATOM 707 O O . GLU A 1 86 ? -21.908 -0.140 28.752 1.00 91.94 86 GLU A O 1
ATOM 712 N N . GLU A 1 87 ? -23.245 1.386 29.714 1.00 92.31 87 GLU A N 1
ATOM 713 C CA . GLU A 1 87 ? -23.186 2.330 28.593 1.00 92.31 87 GLU A CA 1
ATOM 714 C C . GLU A 1 87 ? -21.753 2.815 28.323 1.00 92.31 87 GLU A C 1
ATOM 716 O O . GLU A 1 87 ? -21.328 2.913 27.169 1.00 92.31 87 GLU A O 1
ATOM 721 N N . GLU A 1 88 ? -20.980 3.104 29.376 1.00 90.88 88 GLU A N 1
ATOM 722 C CA . GLU A 1 88 ? -19.563 3.457 29.241 1.00 90.88 88 GLU A CA 1
ATOM 723 C C . GLU A 1 88 ? -18.730 2.303 28.672 1.00 90.88 88 GLU A C 1
ATOM 725 O O . GLU A 1 88 ? -17.824 2.540 27.869 1.00 90.88 88 GLU A O 1
ATOM 730 N N . PHE A 1 89 ? -19.011 1.066 29.088 1.00 92.12 89 PHE A N 1
ATOM 731 C CA . PHE A 1 89 ? -18.303 -0.126 28.633 1.00 92.12 89 PHE A CA 1
ATOM 732 C C . PHE A 1 89 ? -18.547 -0.396 27.150 1.00 92.12 89 PHE A C 1
ATOM 734 O O . PHE A 1 89 ? -17.576 -0.615 26.422 1.00 92.12 89 PHE A O 1
ATOM 741 N N . GLU A 1 90 ? -19.797 -0.343 26.689 1.00 91.31 90 GLU A N 1
ATOM 742 C CA . GLU A 1 90 ? -20.116 -0.574 25.277 1.00 91.31 90 GLU A CA 1
ATOM 743 C C . GLU A 1 90 ? -19.494 0.503 24.381 1.00 91.31 90 GLU A C 1
ATOM 745 O O . GLU A 1 90 ? -18.791 0.167 23.426 1.00 91.31 90 GLU A O 1
ATOM 750 N N . LYS A 1 91 ? -19.590 1.788 24.755 1.00 89.81 91 LYS A N 1
ATOM 751 C CA . LYS A 1 91 ? -18.903 2.876 24.028 1.00 89.81 91 LYS A CA 1
ATOM 752 C C . LYS A 1 91 ? -17.390 2.664 23.968 1.00 89.81 91 LYS A C 1
ATOM 754 O O . LYS A 1 91 ? -16.776 2.768 22.907 1.00 89.81 91 LYS A O 1
ATOM 759 N N . ALA A 1 92 ? -16.768 2.328 25.100 1.00 90.25 92 ALA A N 1
ATOM 760 C CA . ALA A 1 92 ? -15.331 2.073 25.156 1.00 90.25 92 ALA A CA 1
ATOM 761 C C . ALA A 1 92 ? -14.922 0.876 24.283 1.00 90.25 92 ALA A C 1
ATOM 763 O O . ALA A 1 92 ? -13.861 0.897 23.655 1.00 90.25 92 ALA A O 1
ATOM 764 N N . ARG A 1 93 ? -15.750 -0.171 24.237 1.00 91.19 93 ARG A N 1
ATOM 765 C CA . ARG A 1 93 ? -15.525 -1.373 23.430 1.00 91.19 93 ARG A CA 1
ATOM 766 C C . ARG A 1 93 ? -15.612 -1.078 21.935 1.00 91.19 93 ARG A C 1
ATOM 768 O O . ARG A 1 93 ? -14.743 -1.529 21.188 1.00 91.19 93 ARG A O 1
ATOM 775 N N . GLU A 1 94 ? -16.620 -0.329 21.500 1.00 89.75 94 GLU A N 1
ATOM 776 C CA . GLU A 1 94 ? -16.758 0.106 20.106 1.00 89.75 94 GLU A CA 1
ATOM 777 C C . GLU A 1 94 ? -15.569 0.967 19.674 1.00 89.75 94 GLU A C 1
ATOM 779 O O . GLU A 1 94 ? -14.964 0.728 18.625 1.0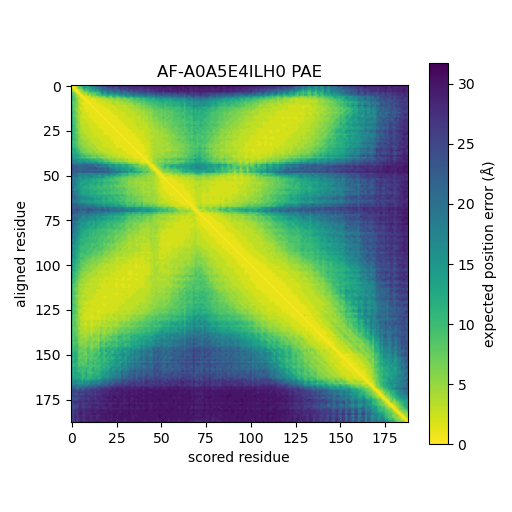0 89.75 94 GLU A O 1
ATOM 784 N N . LEU A 1 95 ? -15.160 1.912 20.520 1.00 89.94 95 LEU A N 1
ATOM 785 C CA . LEU A 1 95 ? -14.023 2.782 20.251 1.00 89.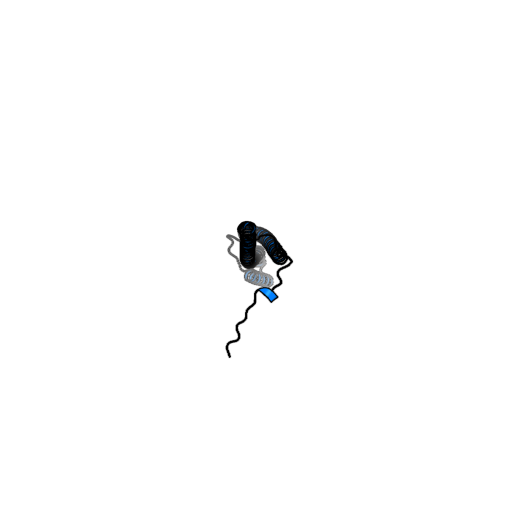94 95 LEU A CA 1
ATOM 786 C C . LEU A 1 95 ? -12.690 2.015 20.195 1.00 89.94 95 LEU A C 1
ATOM 788 O O . LEU A 1 95 ? -11.875 2.270 19.305 1.00 89.94 95 LEU A O 1
ATOM 792 N N . ASP A 1 96 ? -12.463 1.043 21.085 1.00 89.81 96 ASP A N 1
ATOM 793 C CA . ASP A 1 96 ? -11.293 0.153 21.017 1.00 89.81 96 ASP A CA 1
ATOM 794 C C . ASP A 1 96 ? -11.292 -0.677 19.724 1.00 89.81 96 ASP A C 1
ATOM 796 O O . ASP A 1 96 ? -10.262 -0.794 19.054 1.00 89.81 96 ASP A O 1
ATOM 800 N N . HIS A 1 97 ? -12.453 -1.194 19.312 1.00 90.56 97 HIS A N 1
ATOM 801 C CA . HIS A 1 97 ? -12.594 -1.910 18.045 1.00 90.56 97 HIS A CA 1
ATOM 802 C C . HIS A 1 97 ? -12.241 -1.021 16.843 1.00 90.56 97 HIS A C 1
ATOM 804 O O . HIS A 1 97 ? -11.463 -1.431 15.976 1.00 90.56 97 HIS A O 1
ATOM 810 N N . MET A 1 98 ? -12.748 0.213 16.807 1.00 90.75 98 MET A N 1
ATOM 811 C CA . MET A 1 98 ? -12.428 1.171 15.747 1.00 90.75 98 MET A CA 1
ATOM 812 C C . MET A 1 98 ? -10.941 1.534 15.735 1.00 90.75 98 MET A C 1
ATOM 814 O O . MET A 1 98 ? -10.335 1.550 14.666 1.00 90.75 98 MET A O 1
ATOM 818 N N . ARG A 1 99 ? -10.308 1.733 16.897 1.00 89.56 99 ARG A N 1
ATOM 819 C CA . ARG A 1 99 ? -8.857 1.984 17.004 1.00 89.56 99 ARG A CA 1
ATOM 820 C C . ARG A 1 99 ? -8.017 0.838 16.459 1.00 89.56 99 ARG A C 1
ATOM 822 O O . ARG A 1 99 ? -7.069 1.075 15.713 1.00 89.56 99 ARG A O 1
ATOM 829 N N . ARG A 1 100 ? -8.378 -0.408 16.769 1.00 91.12 100 ARG A N 1
ATOM 830 C CA . ARG A 1 100 ? -7.709 -1.581 16.182 1.00 91.12 100 ARG A CA 1
ATOM 831 C C . ARG A 1 100 ? -7.870 -1.603 14.669 1.00 91.12 100 ARG A C 1
ATOM 833 O O . ARG A 1 100 ? -6.910 -1.866 13.954 1.00 91.12 100 ARG A O 1
ATOM 840 N N . LYS A 1 101 ? -9.063 -1.276 14.173 1.00 92.88 101 LYS A N 1
ATOM 841 C CA . LYS A 1 101 ? -9.334 -1.188 12.737 1.00 92.88 101 LYS A CA 1
ATOM 842 C C . LYS A 1 101 ? -8.502 -0.096 12.058 1.00 92.88 101 LYS A C 1
ATOM 844 O O . LYS A 1 101 ? -8.016 -0.343 10.961 1.00 92.88 101 LYS A O 1
ATOM 849 N N . VAL A 1 102 ? -8.303 1.061 12.700 1.00 93.25 102 VAL A N 1
ATOM 850 C CA . VAL A 1 102 ? -7.376 2.112 12.232 1.00 93.25 102 VAL A CA 1
ATOM 851 C C . VAL A 1 102 ? -5.973 1.538 12.080 1.00 93.25 102 VAL A C 1
ATOM 853 O O . VAL A 1 102 ? -5.433 1.580 10.982 1.00 93.25 102 VAL A O 1
ATOM 856 N N . SER A 1 103 ? -5.431 0.930 13.137 1.00 93.12 103 SER A N 1
ATOM 857 C CA . SER A 1 103 ? -4.076 0.367 13.120 1.00 93.12 103 SER A CA 1
ATOM 858 C C . SER A 1 103 ? -3.889 -0.696 12.030 1.00 93.12 103 SER A C 1
ATOM 860 O O . SER A 1 103 ? -2.873 -0.694 11.339 1.00 93.12 103 SER A O 1
ATOM 862 N N . LEU A 1 104 ? -4.884 -1.563 11.816 1.00 94.94 104 LEU A N 1
ATOM 863 C CA . LEU A 1 104 ? -4.849 -2.553 10.735 1.00 94.94 104 LEU A CA 1
ATOM 864 C C . LEU A 1 104 ? -4.847 -1.897 9.348 1.00 94.94 104 LEU A C 1
ATOM 866 O O . LEU A 1 104 ? -4.086 -2.304 8.477 1.00 94.94 104 LEU A O 1
ATOM 870 N N . VAL A 1 105 ? -5.679 -0.874 9.137 1.00 95.12 105 VAL A N 1
ATOM 871 C CA . VAL A 1 105 ? -5.732 -0.156 7.855 1.00 95.12 105 VAL A CA 1
ATOM 872 C C . VAL A 1 105 ? -4.443 0.635 7.607 1.00 95.12 105 VAL A C 1
ATOM 874 O O . VAL A 1 105 ? -3.986 0.682 6.469 1.00 95.12 105 VAL A O 1
ATOM 877 N N . GLU A 1 106 ? -3.833 1.220 8.638 1.00 95.25 106 GLU A N 1
ATOM 878 C CA . GLU A 1 106 ? -2.519 1.870 8.530 1.00 95.25 106 GLU A CA 1
ATOM 879 C C . GLU A 1 106 ? -1.434 0.866 8.126 1.00 95.25 106 GLU A C 1
ATOM 881 O O . GLU A 1 106 ? -0.687 1.133 7.185 1.00 95.25 106 GLU A O 1
ATOM 886 N N . GLY A 1 107 ? -1.417 -0.319 8.747 1.00 96.44 107 GLY A N 1
ATOM 887 C CA . GLY A 1 107 ? -0.516 -1.408 8.362 1.00 96.44 107 GLY A CA 1
ATOM 888 C C . GLY A 1 107 ? -0.696 -1.848 6.905 1.00 96.44 107 GLY A C 1
ATOM 889 O O . GLY A 1 107 ? 0.287 -1.986 6.178 1.00 96.44 107 GLY A O 1
ATOM 890 N N . ASP A 1 108 ? -1.941 -1.995 6.441 1.00 94.94 108 ASP A N 1
ATOM 891 C CA . ASP A 1 108 ? -2.237 -2.314 5.037 1.00 94.94 108 ASP A CA 1
ATOM 892 C C . ASP A 1 108 ? -1.701 -1.235 4.078 1.00 94.94 108 ASP A C 1
ATOM 894 O O . ASP A 1 108 ? -1.124 -1.553 3.038 1.00 94.94 108 ASP A O 1
ATOM 898 N N . ILE A 1 109 ? -1.884 0.048 4.413 1.00 96.31 109 ILE A N 1
ATOM 899 C CA . ILE A 1 109 ? -1.397 1.174 3.600 1.00 96.31 109 ILE A CA 1
ATOM 900 C C . ILE A 1 109 ? 0.131 1.161 3.524 1.00 96.31 109 ILE A C 1
ATOM 902 O O . ILE A 1 109 ? 0.692 1.370 2.449 1.00 96.31 109 ILE A O 1
ATOM 906 N N . GLU A 1 110 ? 0.819 0.915 4.639 1.00 97.12 110 GLU A N 1
ATOM 907 C CA . GLU A 1 110 ? 2.280 0.826 4.657 1.00 97.12 110 GLU A CA 1
ATOM 908 C C . GLU A 1 110 ? 2.805 -0.318 3.787 1.00 97.12 110 GLU A C 1
ATOM 910 O O . GLU A 1 110 ? 3.784 -0.132 3.060 1.00 97.12 110 GLU A O 1
ATOM 915 N N . LEU A 1 111 ? 2.160 -1.486 3.830 1.00 96.94 111 LEU A N 1
ATOM 916 C CA . LEU A 1 111 ? 2.520 -2.624 2.983 1.00 96.94 111 LEU A CA 1
ATOM 917 C C . LEU A 1 111 ? 2.337 -2.294 1.499 1.00 96.94 111 LEU A C 1
ATOM 919 O O . LEU A 1 111 ? 3.266 -2.496 0.718 1.00 96.94 111 LEU A O 1
ATOM 923 N N . LEU A 1 112 ? 1.200 -1.701 1.127 1.00 96.06 112 LEU A N 1
ATOM 924 C CA . LEU A 1 112 ? 0.933 -1.284 -0.252 1.00 96.06 112 LEU A CA 1
ATOM 925 C C . LEU A 1 112 ? 1.927 -0.225 -0.746 1.00 96.06 112 LEU A C 1
ATOM 927 O O . LEU A 1 112 ? 2.377 -0.290 -1.887 1.00 96.06 112 LEU A O 1
ATOM 931 N N . LYS A 1 113 ? 2.330 0.727 0.107 1.00 95.56 113 LYS A N 1
ATOM 932 C CA . LYS A 1 113 ? 3.365 1.720 -0.235 1.00 95.56 113 LYS A CA 1
ATOM 933 C C . LYS A 1 113 ? 4.731 1.074 -0.461 1.00 95.56 113 LYS A C 1
ATOM 935 O O . LYS A 1 113 ? 5.450 1.474 -1.373 1.00 95.56 113 LYS A O 1
ATOM 940 N N . LYS A 1 114 ? 5.101 0.074 0.344 1.00 97.00 114 LYS A N 1
ATOM 941 C CA . LYS A 1 114 ? 6.346 -0.688 0.142 1.00 97.00 114 LYS A CA 1
ATOM 942 C C . LYS A 1 114 ? 6.315 -1.466 -1.171 1.00 97.00 114 LYS A C 1
ATOM 944 O O . LYS A 1 114 ? 7.296 -1.438 -1.906 1.00 97.00 114 LYS A O 1
ATOM 949 N N . GLU A 1 115 ? 5.194 -2.113 -1.476 1.00 95.25 115 GLU A N 1
ATOM 950 C CA . GLU A 1 115 ? 5.004 -2.838 -2.734 1.00 95.25 115 GLU A CA 1
ATOM 951 C C . GLU A 1 115 ? 5.069 -1.899 -3.947 1.00 95.25 115 GLU A C 1
ATOM 953 O O . GLU A 1 115 ? 5.768 -2.190 -4.916 1.00 95.25 115 GLU A O 1
ATOM 958 N N . GLN A 1 116 ? 4.429 -0.728 -3.862 1.00 94.50 116 GLN A N 1
ATOM 959 C CA . GLN A 1 116 ? 4.508 0.309 -4.890 1.00 94.50 116 GLN A CA 1
ATOM 960 C C . GLN A 1 116 ? 5.953 0.741 -5.158 1.00 94.50 116 GLN A C 1
ATOM 962 O O . GLN A 1 116 ? 6.379 0.763 -6.311 1.00 94.50 116 GLN A O 1
ATOM 967 N N . LEU A 1 117 ? 6.719 1.039 -4.103 1.00 95.44 117 LEU A N 1
ATOM 968 C CA . LEU A 1 117 ? 8.124 1.435 -4.227 1.00 95.44 117 LEU A CA 1
ATOM 969 C C . LEU A 1 117 ? 8.977 0.348 -4.886 1.00 95.44 117 LEU A C 1
ATOM 971 O O . LEU A 1 117 ? 9.886 0.657 -5.655 1.00 95.44 117 LEU A O 1
ATOM 975 N N . GLU A 1 118 ? 8.706 -0.919 -4.586 1.00 96.69 118 GLU A N 1
ATOM 976 C CA . GLU A 1 118 ? 9.431 -2.034 -5.185 1.00 96.69 118 GLU A CA 1
ATOM 977 C C . GLU A 1 118 ? 9.105 -2.189 -6.674 1.00 96.69 118 GLU A C 1
ATOM 979 O O . GLU A 1 118 ? 10.006 -2.349 -7.498 1.00 96.69 118 GLU A O 1
ATOM 984 N N . ILE A 1 119 ? 7.834 -2.050 -7.053 1.00 94.62 119 ILE A N 1
ATOM 985 C CA . ILE A 1 119 ? 7.430 -2.079 -8.462 1.00 94.62 119 ILE A CA 1
ATOM 986 C C . ILE A 1 119 ? 7.999 -0.876 -9.224 1.00 94.62 119 ILE A C 1
ATOM 988 O O . ILE A 1 119 ? 8.453 -1.034 -10.358 1.00 94.62 119 ILE A O 1
ATOM 992 N N . ASP A 1 120 ? 8.053 0.309 -8.615 1.00 92.62 120 ASP A N 1
ATOM 993 C CA . ASP A 1 120 ? 8.653 1.491 -9.237 1.00 92.62 120 ASP A CA 1
ATOM 994 C C . ASP A 1 120 ? 10.141 1.278 -9.553 1.00 92.62 120 ASP A C 1
ATOM 996 O O . ASP A 1 120 ? 10.599 1.651 -10.640 1.00 92.62 120 ASP A O 1
ATOM 1000 N N . LYS A 1 121 ? 10.895 0.611 -8.667 1.00 96.12 121 LYS A N 1
ATOM 1001 C CA . LYS A 1 121 ? 12.281 0.201 -8.955 1.00 96.12 121 LYS A CA 1
ATOM 1002 C C . LYS A 1 121 ? 12.346 -0.769 -10.131 1.00 96.12 121 LYS A C 1
ATOM 1004 O O . LYS A 1 121 ? 13.128 -0.548 -11.053 1.00 96.12 121 LYS A O 1
ATOM 1009 N N . GLN A 1 122 ? 11.481 -1.782 -10.161 1.00 94.81 122 GLN A N 1
ATOM 1010 C CA . GLN A 1 122 ? 11.421 -2.733 -11.278 1.00 94.81 122 GLN A CA 1
ATOM 1011 C C . GLN A 1 122 ? 11.101 -2.033 -12.608 1.00 94.81 122 GLN A C 1
ATOM 1013 O O . GLN A 1 122 ? 11.686 -2.355 -13.643 1.00 94.81 122 GLN A O 1
ATOM 1018 N N . ILE A 1 123 ? 10.217 -1.030 -12.605 1.00 94.00 123 ILE A N 1
ATOM 1019 C CA . ILE A 1 123 ? 9.926 -0.214 -13.791 1.00 94.00 123 ILE A CA 1
ATOM 1020 C C . ILE A 1 123 ? 11.173 0.558 -14.234 1.00 94.00 123 ILE A C 1
ATOM 1022 O O . ILE A 1 123 ? 11.438 0.642 -15.437 1.00 94.00 123 ILE A O 1
ATOM 1026 N N . GLN A 1 124 ? 11.939 1.130 -13.303 1.00 94.88 124 GLN A N 1
ATOM 1027 C CA . GLN A 1 124 ? 13.186 1.831 -13.626 1.00 94.88 124 GLN A CA 1
ATOM 1028 C C . GLN A 1 124 ? 14.224 0.891 -14.246 1.00 94.88 124 GLN A C 1
ATOM 1030 O O . GLN A 1 124 ? 14.816 1.241 -15.268 1.00 94.88 124 GLN A O 1
ATOM 1035 N N . GLU A 1 125 ? 14.390 -0.313 -13.701 1.00 95.19 125 GLU A N 1
ATOM 1036 C CA . GLU A 1 125 ? 15.278 -1.341 -14.254 1.00 95.19 125 GLU A CA 1
ATOM 1037 C C . GLU A 1 125 ? 14.865 -1.746 -15.672 1.00 95.19 125 GLU A C 1
ATOM 1039 O O . GLU A 1 125 ? 15.696 -1.775 -16.583 1.00 95.19 125 GLU A O 1
ATOM 1044 N N . VAL A 1 126 ? 13.569 -1.980 -15.902 1.00 94.00 126 VAL A N 1
ATOM 1045 C CA . VAL A 1 126 ? 13.042 -2.310 -17.235 1.00 94.00 126 VAL A CA 1
ATOM 1046 C C . VAL A 1 126 ? 13.259 -1.156 -18.217 1.00 94.00 126 VAL A C 1
ATOM 1048 O O . VAL A 1 126 ? 13.662 -1.386 -19.356 1.00 94.00 126 VAL A O 1
ATOM 1051 N N . ARG A 1 127 ? 13.054 0.098 -17.794 1.00 92.81 127 ARG A N 1
ATOM 1052 C CA . ARG A 1 127 ? 13.323 1.285 -18.627 1.00 92.81 127 ARG A CA 1
ATOM 1053 C C . ARG A 1 127 ? 14.803 1.417 -18.977 1.00 92.81 127 ARG A C 1
ATOM 1055 O O . ARG A 1 127 ? 15.119 1.741 -20.121 1.00 92.81 127 ARG A O 1
ATOM 1062 N N . ALA A 1 128 ? 15.697 1.159 -18.025 1.00 93.88 128 ALA A N 1
ATOM 1063 C CA . ALA A 1 128 ? 17.133 1.145 -18.273 1.00 93.88 128 ALA A CA 1
ATOM 1064 C C . ALA A 1 128 ? 17.504 0.043 -19.278 1.00 93.88 128 ALA A C 1
ATOM 1066 O O . ALA A 1 128 ? 18.190 0.324 -20.260 1.00 93.88 128 ALA A O 1
ATOM 1067 N N . GLY A 1 129 ? 16.963 -1.167 -19.103 1.00 90.75 129 GLY A N 1
ATOM 1068 C CA . GLY A 1 129 ? 17.146 -2.284 -20.031 1.00 90.75 129 GLY A CA 1
ATOM 1069 C C . GLY A 1 129 ? 16.665 -1.966 -21.449 1.00 90.75 129 GLY A C 1
ATOM 1070 O O . GLY A 1 129 ? 17.400 -2.194 -22.409 1.00 90.75 129 GLY A O 1
ATOM 1071 N N . LEU A 1 130 ? 15.475 -1.369 -21.589 1.00 90.75 130 LEU A N 1
ATOM 1072 C CA . LEU A 1 130 ? 14.949 -0.915 -22.881 1.00 90.75 130 LEU A CA 1
ATOM 1073 C C . LEU A 1 130 ? 15.880 0.101 -23.537 1.00 90.75 130 LEU A C 1
ATOM 1075 O O . LEU A 1 130 ? 16.204 -0.042 -24.713 1.00 90.75 130 LEU A O 1
ATOM 1079 N N . LYS A 1 131 ? 16.350 1.101 -22.784 1.00 92.56 131 LYS A N 1
ATOM 1080 C CA . LYS A 1 131 ? 17.279 2.110 -23.302 1.00 92.56 131 LYS A CA 1
ATOM 1081 C C . LYS A 1 131 ? 18.544 1.461 -23.866 1.00 92.56 131 LYS A C 1
ATOM 1083 O O . LYS A 1 131 ? 18.920 1.763 -24.994 1.00 92.56 131 LYS A O 1
ATOM 1088 N N . THR A 1 132 ? 19.149 0.527 -23.133 1.00 92.00 132 THR A N 1
ATOM 1089 C CA . THR A 1 132 ? 20.341 -0.199 -23.594 1.00 92.00 132 THR A CA 1
ATOM 1090 C C . THR A 1 132 ? 20.080 -0.983 -24.882 1.00 92.00 132 THR A C 1
ATOM 1092 O O . THR A 1 132 ? 20.915 -0.949 -25.784 1.00 92.00 132 THR A O 1
ATOM 1095 N N . GLN A 1 133 ? 18.926 -1.651 -25.003 1.00 88.38 133 GLN A N 1
ATOM 1096 C CA . GLN A 1 133 ? 18.553 -2.381 -26.224 1.00 88.38 133 GLN A CA 1
ATOM 1097 C C . GLN A 1 133 ? 18.297 -1.446 -27.416 1.00 88.38 133 GLN A C 1
ATOM 1099 O O . GLN A 1 133 ? 18.685 -1.742 -28.544 1.00 88.38 133 GLN A O 1
ATOM 1104 N N . TYR A 1 134 ? 17.676 -0.289 -27.187 1.00 88.25 134 TYR A N 1
ATOM 1105 C CA . TYR A 1 134 ? 17.467 0.703 -28.240 1.00 88.25 134 TYR A CA 1
ATOM 1106 C C . TYR A 1 134 ? 18.783 1.340 -28.705 1.00 88.25 134 TYR A C 1
ATOM 1108 O O . TYR A 1 134 ? 18.987 1.532 -29.909 1.00 88.25 134 TYR A O 1
ATOM 1116 N N . ASP A 1 135 ? 19.693 1.634 -27.777 1.00 88.81 135 ASP A N 1
ATOM 1117 C CA . ASP A 1 135 ? 21.008 2.192 -28.089 1.00 88.81 135 ASP A CA 1
ATOM 1118 C C . ASP A 1 135 ? 21.875 1.186 -28.865 1.00 88.81 135 ASP A C 1
ATOM 1120 O O . ASP A 1 135 ? 22.481 1.562 -29.874 1.00 88.81 135 ASP A O 1
ATOM 1124 N N . SER A 1 136 ? 21.872 -0.099 -28.484 1.00 86.75 136 SER A N 1
ATOM 1125 C CA . SER A 1 136 ? 22.576 -1.153 -29.229 1.00 86.75 136 SER A CA 1
ATOM 1126 C C . SER A 1 136 ? 21.999 -1.339 -30.636 1.00 86.75 136 SER A C 1
ATOM 1128 O O . SER A 1 136 ? 22.747 -1.324 -31.615 1.00 86.75 136 SER A O 1
ATOM 1130 N N . ALA A 1 137 ? 20.669 -1.382 -30.777 1.00 84.81 137 ALA A N 1
ATOM 1131 C CA . ALA A 1 137 ? 20.001 -1.464 -32.076 1.00 84.81 137 ALA A CA 1
ATOM 1132 C C . ALA A 1 137 ? 20.385 -0.292 -32.995 1.00 84.81 137 ALA A C 1
ATOM 1134 O O . ALA A 1 137 ? 20.597 -0.457 -34.200 1.00 84.81 137 ALA A O 1
ATOM 1135 N N . LYS A 1 138 ? 20.478 0.918 -32.433 1.00 87.50 138 LYS A N 1
ATOM 1136 C CA . LYS A 1 138 ? 20.858 2.129 -33.165 1.00 87.50 138 LYS A CA 1
ATOM 1137 C C . LYS A 1 138 ? 22.318 2.089 -33.610 1.00 87.50 138 LYS A C 1
ATOM 1139 O O . LYS A 1 138 ? 22.604 2.511 -34.733 1.00 87.50 138 LYS A O 1
ATOM 1144 N N . LEU A 1 139 ? 23.225 1.603 -32.763 1.00 87.31 139 LEU A N 1
ATOM 1145 C CA . LEU A 1 139 ? 24.638 1.428 -33.104 1.00 87.31 139 LEU A CA 1
ATOM 1146 C C . LEU A 1 139 ? 24.812 0.394 -34.220 1.00 87.31 139 LEU A C 1
ATOM 1148 O O . LEU A 1 139 ? 25.416 0.732 -35.238 1.00 87.31 139 LEU A O 1
ATOM 1152 N N . ASN A 1 140 ? 24.175 -0.777 -34.108 1.00 84.00 140 ASN A N 1
ATOM 1153 C CA . ASN A 1 140 ? 24.203 -1.810 -35.149 1.00 84.00 140 ASN A CA 1
ATOM 1154 C C . ASN A 1 140 ? 23.708 -1.257 -36.492 1.00 84.00 140 ASN A C 1
ATOM 1156 O O . ASN A 1 140 ? 24.364 -1.413 -37.519 1.00 84.00 140 ASN A O 1
ATOM 1160 N N . ARG A 1 141 ? 22.589 -0.519 -36.501 1.00 83.00 141 ARG A N 1
ATOM 1161 C CA . ARG A 1 141 ? 22.067 0.115 -37.727 1.00 83.00 141 ARG A CA 1
ATOM 1162 C C . ARG A 1 141 ? 23.041 1.122 -38.337 1.00 83.00 141 ARG A C 1
ATOM 1164 O O . ARG A 1 141 ? 23.144 1.197 -39.560 1.00 83.00 141 ARG A O 1
ATOM 1171 N N . LYS A 1 142 ? 23.737 1.916 -37.516 1.00 85.31 142 LYS A N 1
ATOM 1172 C CA . LYS A 1 142 ? 24.760 2.856 -38.003 1.00 85.31 142 LYS A CA 1
ATOM 1173 C C . LYS A 1 142 ? 25.963 2.122 -38.590 1.00 85.31 142 LYS A C 1
ATOM 1175 O O . LYS A 1 142 ? 26.466 2.546 -39.625 1.00 85.31 142 LYS A O 1
ATOM 1180 N N . GLU A 1 143 ? 26.406 1.043 -37.957 1.00 84.19 143 GLU A N 1
ATOM 1181 C CA . GLU A 1 143 ? 27.536 0.245 -38.431 1.00 84.19 143 GLU A CA 1
ATOM 1182 C C . GLU A 1 143 ? 27.215 -0.463 -39.751 1.00 84.19 143 GLU A C 1
ATOM 1184 O O . GLU A 1 143 ? 27.999 -0.383 -40.693 1.00 84.19 143 GLU A O 1
ATOM 1189 N N . VAL A 1 144 ? 26.027 -1.065 -39.866 1.00 82.94 144 VAL A N 1
ATOM 1190 C CA . VAL A 1 144 ? 25.547 -1.678 -41.115 1.00 82.94 144 VAL A CA 1
ATOM 1191 C C . VAL A 1 144 ? 25.479 -0.645 -42.242 1.00 82.94 144 VAL A C 1
ATOM 1193 O O . VAL A 1 144 ? 25.953 -0.912 -43.343 1.00 82.94 144 VAL A O 1
ATOM 1196 N N . ARG A 1 145 ? 24.961 0.562 -41.972 1.00 82.75 145 ARG A N 1
ATOM 1197 C CA . ARG A 1 145 ? 24.935 1.650 -42.967 1.00 82.75 145 ARG A CA 1
ATOM 1198 C C . ARG A 1 145 ? 26.334 2.072 -43.412 1.00 82.75 145 ARG A C 1
ATOM 1200 O O . ARG A 1 145 ? 26.537 2.248 -44.605 1.00 82.75 145 ARG A O 1
ATOM 1207 N N . ARG A 1 146 ? 27.289 2.203 -42.484 1.00 82.75 146 ARG A N 1
ATOM 1208 C CA . ARG A 1 146 ? 28.687 2.523 -42.819 1.00 82.75 146 ARG A CA 1
ATOM 1209 C C . ARG A 1 146 ? 29.321 1.442 -43.691 1.00 82.75 146 ARG A C 1
ATOM 1211 O O . ARG A 1 146 ? 29.873 1.767 -44.729 1.00 82.75 146 ARG A O 1
ATOM 1218 N N . LYS A 1 147 ? 29.166 0.166 -43.322 1.00 81.25 147 LYS A N 1
ATOM 1219 C CA . LYS A 1 147 ? 29.689 -0.963 -44.112 1.00 81.25 147 LYS A CA 1
ATOM 1220 C C . LYS A 1 147 ? 29.100 -1.008 -45.525 1.00 81.25 147 LYS A C 1
ATOM 1222 O O . LYS A 1 147 ? 29.831 -1.291 -46.464 1.00 81.25 147 LYS A O 1
ATOM 1227 N N . SER A 1 148 ? 27.808 -0.706 -45.677 1.00 81.50 148 SER A N 1
ATOM 1228 C CA . SER A 1 148 ? 27.161 -0.608 -46.992 1.00 81.50 148 SER A CA 1
ATOM 1229 C C . SER A 1 148 ? 27.726 0.547 -47.819 1.00 81.50 148 SER A C 1
ATOM 1231 O O . SER A 1 148 ? 28.077 0.347 -48.970 1.00 81.50 148 SER A O 1
ATOM 1233 N N . GLN A 1 149 ? 27.880 1.735 -47.226 1.00 81.00 149 GLN A N 1
ATOM 1234 C CA . GLN A 1 149 ? 28.455 2.894 -47.917 1.00 81.00 149 GLN A CA 1
ATOM 1235 C C . GLN A 1 149 ? 29.910 2.655 -48.340 1.00 81.00 149 GLN A C 1
ATOM 1237 O O . GLN A 1 149 ? 30.291 3.011 -49.451 1.00 81.00 149 GLN A O 1
ATOM 1242 N N . ASP A 1 150 ? 30.708 2.016 -47.482 1.00 82.56 150 ASP A N 1
ATOM 1243 C CA . ASP A 1 150 ? 32.084 1.633 -47.806 1.00 82.56 150 ASP A CA 1
ATOM 1244 C C . ASP A 1 150 ? 32.132 0.611 -48.952 1.00 82.56 150 ASP A C 1
ATOM 1246 O O . ASP A 1 150 ? 33.046 0.652 -49.776 1.00 82.56 150 ASP A O 1
ATOM 1250 N N . TYR A 1 151 ? 31.164 -0.309 -49.014 1.00 82.62 151 TYR A N 1
ATOM 1251 C CA . TYR A 1 151 ? 31.042 -1.268 -50.110 1.00 82.62 151 TYR A CA 1
ATOM 1252 C C . TYR A 1 151 ? 30.695 -0.564 -51.427 1.00 82.62 151 TYR A C 1
ATOM 1254 O O . TYR A 1 151 ? 31.440 -0.708 -52.395 1.00 82.62 151 TYR A O 1
ATOM 1262 N N . ASP A 1 152 ? 29.651 0.268 -51.428 1.00 80.69 152 ASP A N 1
ATOM 1263 C CA . ASP A 1 152 ? 29.206 1.025 -52.604 1.00 80.69 152 ASP A CA 1
ATOM 1264 C C . ASP A 1 152 ? 30.324 1.939 -53.139 1.00 80.69 152 ASP A C 1
ATOM 1266 O O . ASP A 1 152 ? 30.519 2.073 -54.347 1.00 80.69 152 ASP A O 1
ATOM 1270 N N . GLN A 1 153 ? 31.108 2.553 -52.244 1.00 81.94 153 GLN A N 1
ATOM 1271 C CA . GLN A 1 153 ? 32.244 3.390 -52.629 1.00 81.94 153 GLN A CA 1
ATOM 1272 C C . GLN A 1 153 ? 33.383 2.567 -53.244 1.00 81.94 153 GLN A C 1
ATOM 1274 O O . GLN A 1 153 ? 33.987 2.987 -54.229 1.00 81.94 153 GLN A O 1
ATOM 1279 N N . ARG A 1 154 ? 33.687 1.384 -52.695 1.00 83.00 154 ARG A N 1
ATOM 1280 C CA . ARG A 1 154 ? 34.695 0.478 -53.273 1.00 83.00 154 ARG A CA 1
ATOM 1281 C C . ARG A 1 154 ? 34.277 -0.036 -54.644 1.00 83.00 154 ARG A C 1
ATOM 1283 O O . ARG A 1 154 ? 35.141 -0.206 -55.500 1.00 83.00 154 ARG A O 1
ATOM 1290 N N . GLU A 1 155 ? 32.992 -0.300 -54.843 1.00 81.50 155 GLU A N 1
ATOM 1291 C CA . GLU A 1 155 ? 32.450 -0.743 -56.125 1.00 81.50 155 GLU A CA 1
ATOM 1292 C C . GLU A 1 155 ? 32.577 0.356 -57.187 1.00 81.50 155 GLU A C 1
ATOM 1294 O O . GLU A 1 155 ? 33.154 0.105 -58.244 1.00 81.50 155 GLU A O 1
ATOM 1299 N N . LYS A 1 156 ? 32.191 1.597 -56.860 1.00 84.81 156 LYS A N 1
ATOM 1300 C CA . LYS A 1 156 ? 32.391 2.761 -57.742 1.00 84.81 156 LYS A CA 1
ATOM 1301 C C . LYS A 1 156 ? 33.856 2.983 -58.101 1.00 84.81 156 LYS A C 1
ATOM 1303 O O . LYS A 1 156 ? 34.177 3.096 -59.277 1.00 84.81 156 LYS A O 1
ATOM 1308 N N . ASN A 1 157 ? 34.753 2.954 -57.112 1.00 86.00 157 ASN A N 1
ATOM 1309 C CA . ASN A 1 157 ? 36.187 3.121 -57.357 1.00 86.00 157 ASN A CA 1
ATOM 1310 C C . ASN A 1 157 ? 36.751 2.007 -58.265 1.00 86.00 157 ASN A C 1
ATOM 1312 O O . ASN A 1 157 ? 37.649 2.258 -59.064 1.00 86.00 157 ASN A O 1
ATOM 1316 N N . ARG A 1 158 ? 36.248 0.766 -58.158 1.00 81.75 158 ARG A N 1
ATOM 1317 C CA . ARG A 1 158 ? 36.636 -0.331 -59.064 1.00 81.75 158 ARG A CA 1
ATOM 1318 C C . ARG A 1 158 ? 36.124 -0.112 -60.481 1.00 81.75 158 ARG A C 1
ATOM 1320 O O . ARG A 1 158 ? 36.830 -0.440 -61.428 1.00 81.75 158 ARG A O 1
ATOM 1327 N N . GLU A 1 159 ? 34.906 0.395 -60.629 1.00 82.44 159 GLU A N 1
ATOM 1328 C CA . GLU A 1 159 ? 34.311 0.667 -61.935 1.00 82.44 159 GLU A CA 1
ATOM 1329 C C . GLU A 1 159 ? 35.000 1.845 -62.640 1.00 82.44 159 GLU A C 1
ATOM 1331 O O . GLU A 1 159 ? 35.279 1.762 -63.833 1.00 82.44 159 GLU A O 1
ATOM 1336 N N . GLU A 1 160 ? 35.350 2.898 -61.899 1.00 83.94 160 GLU A N 1
ATOM 1337 C CA . GLU A 1 160 ? 36.174 4.012 -62.384 1.00 83.94 160 GLU A CA 1
ATOM 1338 C C . GLU A 1 160 ? 37.564 3.528 -62.810 1.00 83.94 160 GLU A C 1
ATOM 1340 O O . GLU A 1 160 ? 37.952 3.749 -63.953 1.00 83.94 160 GLU A O 1
ATOM 1345 N N . ALA A 1 161 ? 38.261 2.758 -61.967 1.00 80.44 161 ALA A N 1
ATOM 1346 C CA . ALA A 1 161 ? 39.559 2.176 -62.322 1.00 80.44 161 ALA A CA 1
ATOM 1347 C C . ALA A 1 161 ? 39.479 1.257 -63.556 1.00 80.44 161 ALA A C 1
ATOM 1349 O O . ALA A 1 161 ? 40.405 1.201 -64.363 1.00 80.44 161 ALA A O 1
ATOM 1350 N N . ARG A 1 162 ? 38.364 0.536 -63.734 1.00 81.00 162 ARG A N 1
ATOM 1351 C CA . ARG A 1 162 ? 38.123 -0.284 -64.927 1.00 81.00 162 ARG A CA 1
ATOM 1352 C C . ARG A 1 162 ? 37.961 0.578 -66.181 1.00 81.00 162 ARG A C 1
ATOM 1354 O O . ARG A 1 162 ? 38.571 0.247 -67.190 1.00 81.00 162 ARG A O 1
ATOM 1361 N N . LYS A 1 163 ? 37.183 1.665 -66.113 1.00 82.62 163 LYS A N 1
ATOM 1362 C CA . LYS A 1 163 ? 37.001 2.623 -67.220 1.00 82.62 163 LYS A CA 1
ATOM 1363 C C . LYS A 1 163 ? 38.294 3.364 -67.561 1.00 82.62 163 LYS A C 1
ATOM 1365 O O . LYS A 1 163 ? 38.560 3.607 -68.728 1.00 82.62 163 LYS A O 1
ATOM 1370 N N . GLU A 1 164 ? 39.123 3.685 -66.568 1.00 78.19 164 GLU A N 1
ATOM 1371 C CA . GLU A 1 164 ? 40.445 4.290 -66.787 1.00 78.19 164 GLU A CA 1
ATOM 1372 C C . GLU A 1 164 ? 41.433 3.334 -67.467 1.00 78.19 164 GLU A C 1
ATOM 1374 O O . GLU A 1 164 ? 42.271 3.783 -68.242 1.00 78.19 164 GLU A O 1
ATOM 1379 N N . MET A 1 165 ? 41.341 2.027 -67.201 1.00 74.88 165 MET A N 1
ATOM 1380 C CA . MET A 1 165 ? 42.185 0.992 -67.819 1.00 74.88 165 MET A CA 1
ATOM 1381 C C . MET A 1 165 ? 41.690 0.559 -69.208 1.00 74.88 165 MET A C 1
ATOM 1383 O O . MET A 1 165 ? 42.464 0.011 -69.990 1.00 74.88 165 MET A O 1
ATOM 1387 N N . GLU A 1 166 ? 40.422 0.810 -69.532 1.00 71.75 166 GLU A N 1
ATOM 1388 C CA . GLU A 1 166 ? 39.770 0.450 -70.799 1.00 71.75 166 GLU A CA 1
ATOM 1389 C C . GLU A 1 166 ? 40.489 0.965 -72.068 1.00 71.75 166 GLU A C 1
ATOM 1391 O O . GLU A 1 166 ? 40.605 0.190 -73.013 1.00 71.75 166 GLU A O 1
ATOM 1396 N N . PRO A 1 167 ? 41.072 2.184 -72.116 1.00 73.25 167 PRO A N 1
ATOM 1397 C CA . PRO A 1 167 ? 41.847 2.660 -73.267 1.00 73.25 167 PRO A CA 1
ATOM 1398 C C . PRO A 1 167 ? 43.236 2.013 -73.387 1.00 73.25 167 PRO A C 1
ATOM 1400 O O . PRO A 1 167 ? 43.860 2.096 -74.443 1.00 73.25 167 PRO A O 1
ATOM 1403 N N . PHE A 1 168 ? 43.749 1.416 -72.306 1.00 65.19 168 PHE A N 1
ATOM 1404 C CA . PHE A 1 168 ? 45.066 0.766 -72.253 1.00 65.19 168 PHE A CA 1
ATOM 1405 C C . PHE A 1 168 ? 44.979 -0.753 -72.445 1.00 65.19 168 PHE A C 1
ATOM 1407 O O . PHE A 1 168 ? 45.986 -1.404 -72.726 1.00 65.19 168 PHE A O 1
ATOM 1414 N N . LEU A 1 169 ? 43.778 -1.318 -72.321 1.00 60.88 169 LEU A N 1
ATOM 1415 C CA . LEU A 1 169 ? 43.441 -2.676 -72.725 1.00 60.88 169 LEU A CA 1
ATOM 1416 C C . LEU A 1 169 ? 43.254 -2.687 -74.248 1.00 60.88 169 LEU A C 1
ATOM 1418 O O . LEU A 1 169 ? 42.136 -2.657 -74.753 1.00 60.88 169 LEU A O 1
ATOM 1422 N N . GLY A 1 170 ? 44.365 -2.682 -74.988 1.00 60.50 170 GLY A N 1
ATOM 1423 C CA . GLY A 1 170 ? 44.341 -2.966 -76.426 1.00 60.50 170 GLY A CA 1
ATOM 1424 C C . GLY A 1 170 ? 43.713 -4.337 -76.723 1.00 60.50 170 GLY A C 1
ATOM 1425 O O . GLY A 1 170 ? 43.469 -5.128 -75.809 1.00 60.50 170 GLY A O 1
ATOM 1426 N N . GLU A 1 171 ? 43.456 -4.634 -78.001 1.00 59.53 171 GLU A N 1
ATOM 1427 C CA . GLU A 1 171 ? 43.006 -5.969 -78.416 1.00 59.53 171 GLU A CA 1
ATOM 1428 C C . GLU A 1 171 ? 43.942 -7.028 -77.820 1.00 59.53 171 GLU A C 1
ATOM 1430 O O . GLU A 1 171 ? 45.154 -6.996 -78.033 1.00 59.53 171 GLU A O 1
ATOM 1435 N N . ILE A 1 172 ? 43.386 -7.935 -77.010 1.00 57.94 172 ILE A N 1
ATOM 1436 C CA . ILE A 1 172 ? 44.140 -9.059 -76.459 1.00 57.94 172 ILE A CA 1
ATOM 1437 C C . ILE A 1 172 ? 44.537 -9.920 -77.657 1.00 57.94 172 ILE A C 1
ATOM 1439 O O . ILE A 1 172 ? 43.717 -10.690 -78.152 1.00 57.94 172 ILE A O 1
ATOM 1443 N N . ASP A 1 173 ? 45.772 -9.783 -78.133 1.00 52.69 173 ASP A N 1
ATOM 1444 C CA . ASP A 1 173 ? 46.297 -10.627 -79.199 1.00 52.69 173 ASP A CA 1
ATOM 1445 C C . ASP A 1 173 ? 46.379 -12.065 -78.673 1.00 52.69 173 ASP A C 1
ATOM 1447 O O . ASP A 1 173 ? 47.234 -12.414 -77.858 1.00 52.69 173 ASP A O 1
ATOM 1451 N N . HIS A 1 174 ? 45.428 -12.904 -79.089 1.00 57.81 174 HIS A N 1
ATOM 1452 C CA . HIS A 1 174 ? 45.319 -14.298 -78.652 1.00 57.81 174 HIS A CA 1
ATOM 1453 C C . HIS A 1 174 ? 46.490 -15.174 -79.133 1.00 57.81 174 HIS A C 1
ATOM 1455 O O . HIS A 1 174 ? 46.544 -16.353 -78.786 1.00 57.81 174 HIS A O 1
ATOM 1461 N N . ASN A 1 175 ? 47.428 -14.611 -79.904 1.00 57.50 175 ASN A N 1
ATOM 1462 C CA . ASN A 1 175 ? 48.598 -15.307 -80.427 1.00 57.50 175 ASN A CA 1
ATOM 1463 C C . ASN A 1 175 ? 49.866 -15.152 -79.572 1.00 57.50 175 ASN A C 1
ATOM 1465 O O . ASN A 1 175 ? 50.862 -15.800 -79.885 1.00 57.50 175 ASN A O 1
ATOM 1469 N N . VAL A 1 176 ? 49.865 -14.330 -78.513 1.00 56.84 176 VAL A N 1
ATOM 1470 C CA . VAL A 1 176 ? 51.041 -14.166 -77.638 1.00 56.84 176 VAL A CA 1
ATOM 1471 C C . VAL A 1 176 ? 50.850 -14.976 -76.359 1.00 56.84 176 VAL A C 1
ATOM 1473 O O . VAL A 1 176 ? 50.035 -14.636 -75.499 1.00 56.84 176 VAL A O 1
ATOM 1476 N N . SER A 1 177 ? 51.599 -16.071 -76.229 1.00 57.81 177 SER A N 1
ATOM 1477 C CA . SER A 1 177 ? 51.573 -16.905 -75.029 1.00 57.81 177 SER A CA 1
ATOM 1478 C C . SER A 1 177 ? 52.478 -16.318 -73.939 1.00 57.81 177 SER A C 1
ATOM 1480 O O . SER A 1 177 ? 53.477 -15.655 -74.218 1.00 57.81 177 SER A O 1
ATOM 1482 N N . LEU A 1 178 ? 52.170 -16.590 -72.667 1.00 59.38 178 LEU A N 1
ATOM 1483 C CA . LEU A 1 178 ? 53.022 -16.187 -71.535 1.00 59.38 178 LEU A CA 1
ATOM 1484 C C . LEU A 1 178 ? 54.434 -16.807 -71.584 1.00 59.38 178 LEU A C 1
ATOM 1486 O O . LEU A 1 178 ? 55.326 -16.337 -70.878 1.00 59.38 178 LEU A O 1
ATOM 1490 N N . GLU A 1 179 ? 54.652 -17.832 -72.413 1.00 57.00 179 GLU A N 1
ATOM 1491 C CA . GLU A 1 179 ? 55.957 -18.468 -72.607 1.00 57.00 179 GLU A CA 1
ATOM 1492 C C . GLU A 1 179 ? 56.922 -17.570 -73.404 1.00 57.00 179 GLU A C 1
ATOM 1494 O O . GLU A 1 179 ? 58.128 -17.614 -73.162 1.00 57.00 179 GLU A O 1
ATOM 1499 N N . ASP A 1 180 ? 56.409 -16.671 -74.253 1.00 53.44 180 ASP A N 1
ATOM 1500 C CA . ASP A 1 180 ? 57.223 -15.790 -75.107 1.00 53.44 180 ASP A CA 1
ATOM 1501 C C . ASP A 1 180 ? 57.777 -14.552 -74.372 1.00 53.4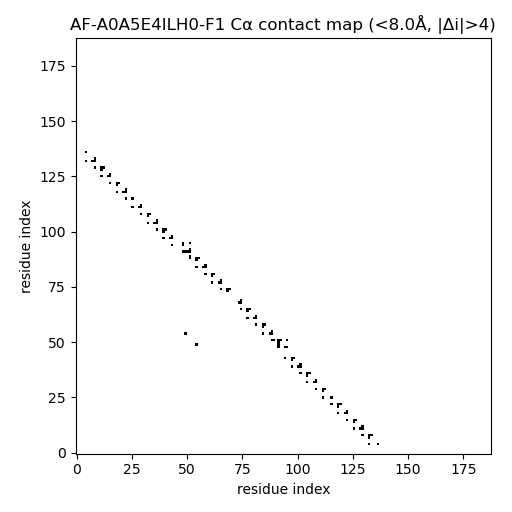4 180 ASP A C 1
ATOM 1503 O O . ASP A 1 180 ? 58.734 -13.923 -74.825 1.00 53.44 180 ASP A O 1
ATOM 1507 N N . ILE A 1 181 ? 57.213 -14.194 -73.210 1.00 57.62 181 ILE A N 1
ATOM 1508 C CA . ILE A 1 181 ? 57.550 -12.955 -72.477 1.00 57.62 181 ILE A CA 1
ATOM 1509 C C . ILE A 1 181 ? 58.590 -13.197 -71.360 1.00 57.62 181 ILE A C 1
ATOM 1511 O O . ILE A 1 181 ? 59.271 -12.268 -70.914 1.00 57.62 181 ILE A O 1
ATOM 1515 N N . CYS A 1 182 ? 58.803 -14.440 -70.919 1.00 52.25 182 CYS A N 1
ATOM 1516 C CA . CYS A 1 182 ? 59.719 -14.748 -69.816 1.00 52.25 182 CYS A CA 1
ATOM 1517 C C . CYS A 1 182 ? 61.129 -15.165 -70.278 1.00 52.25 182 CYS A C 1
ATOM 1519 O O . CYS A 1 182 ? 61.492 -16.338 -70.232 1.00 52.25 182 CYS A O 1
ATOM 1521 N N . ILE A 1 183 ? 62.006 -14.198 -70.578 1.00 58.50 183 ILE A N 1
ATOM 1522 C CA . ILE A 1 183 ? 63.462 -14.447 -70.579 1.00 58.50 183 ILE A CA 1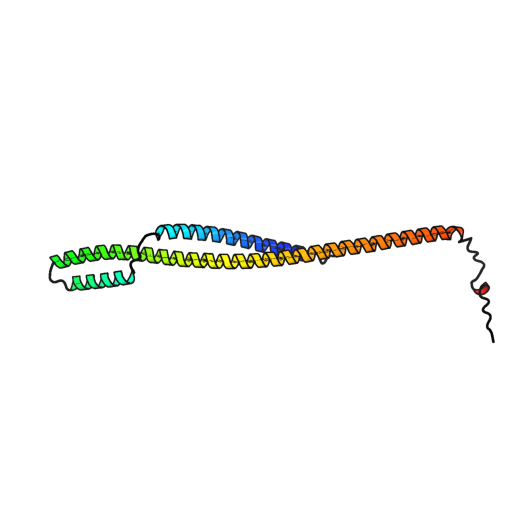
ATOM 1523 C C . ILE A 1 183 ? 63.971 -14.411 -69.129 1.00 58.50 183 ILE A C 1
ATOM 1525 O O . ILE A 1 183 ? 64.469 -13.395 -68.640 1.00 58.50 183 ILE A O 1
ATOM 1529 N N . ILE A 1 184 ? 63.873 -15.535 -68.415 1.00 55.94 184 ILE A N 1
ATOM 1530 C CA . ILE A 1 184 ? 64.561 -15.706 -67.128 1.00 55.94 184 ILE A CA 1
ATOM 1531 C C . ILE A 1 184 ? 66.033 -16.019 -67.422 1.00 55.94 184 ILE A C 1
ATOM 1533 O O . ILE A 1 184 ? 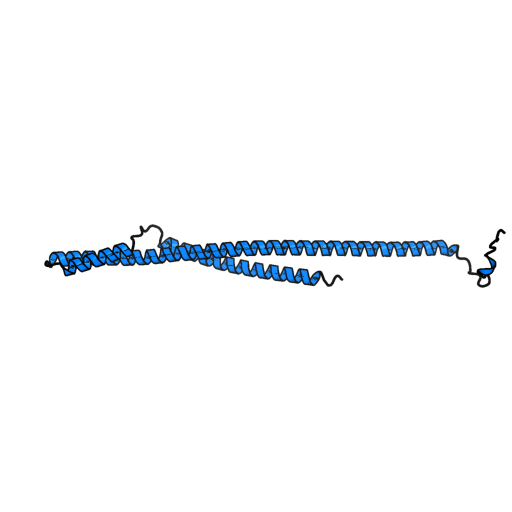66.407 -17.161 -67.690 1.00 55.94 184 ILE A O 1
ATOM 1537 N N . LYS A 1 185 ? 66.903 -15.005 -67.353 1.00 56.53 185 LYS A N 1
ATOM 1538 C CA . LYS A 1 185 ? 68.357 -15.225 -67.316 1.00 56.53 185 LYS A CA 1
ATOM 1539 C C . LYS A 1 185 ? 68.729 -15.921 -66.003 1.00 56.53 185 LYS A C 1
ATOM 1541 O O . LYS A 1 185 ? 68.884 -15.263 -64.976 1.00 56.53 185 LYS A O 1
ATOM 1546 N N . LYS A 1 186 ? 68.929 -17.242 -66.034 1.00 44.94 186 LYS A N 1
ATOM 1547 C CA . LYS A 1 186 ? 69.690 -17.937 -64.986 1.00 44.94 186 LYS A CA 1
ATOM 1548 C C . LYS A 1 186 ? 71.155 -17.499 -65.080 1.00 44.94 186 LYS A C 1
ATOM 1550 O O . LYS A 1 186 ? 71.822 -17.781 -66.071 1.00 44.94 186 LYS A O 1
ATOM 1555 N N . LYS A 1 187 ? 71.640 -16.785 -64.061 1.00 47.09 187 LYS A N 1
ATOM 1556 C CA . LYS A 1 187 ? 73.078 -16.631 -63.802 1.00 47.09 187 LYS A CA 1
ATOM 1557 C C . LYS A 1 187 ? 73.589 -17.937 -63.186 1.00 47.09 187 LYS A C 1
ATOM 1559 O O . LYS A 1 187 ? 73.038 -18.360 -62.171 1.00 47.09 187 LYS A O 1
ATOM 1564 N N . ASN A 1 188 ? 74.592 -18.542 -63.822 1.00 42.94 188 ASN A N 1
ATOM 1565 C CA . ASN A 1 188 ? 75.495 -19.503 -63.181 1.00 42.94 188 ASN A CA 1
ATOM 1566 C C . ASN A 1 188 ? 76.461 -18.764 -62.252 1.00 42.94 188 ASN A C 1
ATOM 1568 O O . ASN A 1 188 ? 76.768 -17.586 -62.561 1.00 42.94 188 ASN A O 1
#

Nearest PDB structures (foldseek):
  8tsc-assembly1_B  TM=7.207E-01  e=7.263E-01  Homo sapiens
  3mtt-assembly1_A  TM=6.583E-01  e=8.657E-01  Homo sapiens
  5fi4-assembly1_B  TM=5.738E-01  e=1.094E+00  Homo sapiens
  6z6f-assembly1_C  TM=4.213E-01  e=3.394E-01  Saccharomyces cerevisiae S288C
  7jis-assembly1_B  TM=5.586E-01  e=1.748E+00  Bos taurus

pLDDT: mean 84.57, std 13.29, range [42.94, 97.12]

Solvent-accessible surface area (backbone atoms only — not comparable to full-atom values): 10608 Å² total; per-residue (Å²): 128,78,78,70,59,57,59,58,48,51,52,44,51,50,52,42,50,54,51,50,53,51,48,54,52,49,52,54,50,44,54,53,48,51,53,52,40,52,60,50,47,66,76,55,66,89,65,82,82,56,58,40,69,58,42,54,53,50,44,55,48,51,56,50,52,44,77,68,49,90,43,74,69,60,34,56,51,50,54,54,51,44,54,54,46,49,57,51,27,53,54,24,43,53,51,51,52,51,52,53,51,45,54,52,45,52,52,52,47,53,52,50,51,52,53,46,55,52,50,52,49,51,47,51,53,40,53,51,53,48,51,54,53,53,53,50,54,51,50,51,52,52,51,54,50,50,56,49,51,55,48,55,50,53,51,51,53,51,54,51,54,48,61,68,44,50,84,72,58,60,85,79,62,87,84,69,58,80,78,80,74,63,83,77,81,79,80,129

Foldseek 3Di:
DPPPLVVVLVVLVVVLVVLVVVLVVLVVVLVVLVVVLVVLCVVQPPDDQDALVVLVVVLVVLVVVLVVDPDPVVNVVSVVVSVVSVVSNVVNVVSVVSVVVSVVSVVVNVVSVVVSVVSVVVSVVSVVVSVVSVVVVVVVVVVVVVVVVVVVVVVVVVVVVVVVCVVVPDPPPPPDDPVVVDPPDDDD

Radius of gyration: 46.19 Å; Cα contacts (8 Å, |Δi|>4): 74; chains: 1; bounding box: 109×33×133 Å

Mean predicted aligned error: 12.64 Å

Secondary structure (DSSP, 8-state):
--TTHHHHHHHHHHHHHHHHHHHHHHHHHHHHHHHHHHHHHHHHTT-----HHHHHHHHHHHHHHHHT---HHHHHHHHHHHHHHHHHHHHHHHHHHHHHHHHHHHHHHHHHHHHHHHHHHHHHHHHHHHHHHHHHHHHHHHHHHHHHHHHHHHHHHHHHHHHHHTTT-----TT--TTTT-------